Protein AF-A2ENP3-F1 (afdb_monomer)

Organism: Trichomonas vaginalis (strain ATCC PRA-98 / G3) (NCBI:txid412133)

pLDDT: mean 74.21, std 20.29, range [31.52, 95.94]

Nearest PDB structures (foldseek):
  4g1t-assembly1_A  TM=2.359E-01  e=1.417E+00  Homo sapiens
  5g05-assembly1_K  TM=2.890E-01  e=4.914E+00  Homo sapiens
  6q6h-assembly1_O  TM=3.244E-01  e=9.598E+00  Homo sapiens
  8c2e-assembly1_A  TM=2.396E-01  e=6.867E+00  Homo sapiens

Mean predicted aligned error: 15.54 Å

Radius of gyration: 33.51 Å; Cα contacts (8 Å, |Δi|>4): 177; chains: 1; bounding box: 99×60×92 Å

InterPro domains:
  IPR011333 SKP1/BTB/POZ domain superfamily [G3DSA:3.30.710.10] (16-111)

Sequence (252 aa):
MLDKSLNSYSLYIFLSGNSCINILANFLDNGIFEIDDKSNEFLDLFHIASELKIDAILNYYHKNVQVSNELSLKNVIDFYEKAISSGDKKKQKNCIDFIAKNFQKLDQSALKILMLHHGFDFCERILTNELLQVNSEDDICSFIVSLCQKNHNFTDLLHYIHLEFCKPETKDMVYNFGRDNNLQSVLYEVFYKTIRNRERKPLEISEQFYQNIDTITTLPDINMKSSSAQLGNLSMINKPNSDFVTFDEEKS

Structure (mmCIF, N/CA/C/O backbone):
data_AF-A2ENP3-F1
#
_entry.id   AF-A2ENP3-F1
#
loop_
_atom_site.group_PDB
_atom_site.id
_atom_site.type_symbol
_atom_site.label_atom_id
_atom_site.label_alt_id
_atom_site.label_comp_id
_atom_site.label_asym_id
_atom_site.label_entity_id
_atom_site.label_seq_id
_atom_site.pdbx_PDB_ins_code
_atom_site.Cartn_x
_atom_site.Cartn_y
_atom_site.Cartn_z
_atom_site.occupancy
_atom_site.B_iso_or_equiv
_atom_site.auth_seq_id
_atom_site.auth_comp_id
_atom_site.auth_asym_id
_atom_site.auth_atom_id
_atom_site.pdbx_PDB_model_num
ATOM 1 N N . MET A 1 1 ? 15.868 -2.433 -34.991 1.00 38.22 1 MET A N 1
ATOM 2 C CA . MET A 1 1 ? 14.600 -2.153 -35.697 1.00 38.22 1 MET A CA 1
ATOM 3 C C . MET A 1 1 ? 13.629 -1.638 -34.654 1.00 38.22 1 MET A C 1
ATOM 5 O O . MET A 1 1 ? 13.274 -2.407 -33.777 1.00 38.22 1 MET A O 1
ATOM 9 N N . LEU A 1 2 ? 13.289 -0.348 -34.682 1.00 49.06 2 LEU A N 1
ATOM 10 C CA . LEU A 1 2 ? 12.154 0.167 -33.911 1.00 49.06 2 LEU A CA 1
ATOM 11 C C . LEU A 1 2 ? 10.895 -0.241 -34.672 1.00 49.06 2 LEU A C 1
ATOM 13 O O . LEU A 1 2 ? 10.741 0.124 -35.840 1.00 49.06 2 LEU A O 1
ATOM 17 N N . ASP A 1 3 ? 10.069 -1.066 -34.042 1.00 47.91 3 ASP A N 1
ATOM 18 C CA . ASP A 1 3 ? 8.768 -1.446 -34.569 1.00 47.91 3 ASP A CA 1
ATOM 19 C C . ASP A 1 3 ? 7.904 -0.179 -34.683 1.00 47.91 3 ASP A C 1
ATOM 21 O O . ASP A 1 3 ? 7.600 0.473 -33.688 1.00 47.91 3 ASP A O 1
ATOM 25 N N . LYS A 1 4 ? 7.581 0.226 -35.915 1.00 58.78 4 LYS A N 1
ATOM 26 C CA . LYS A 1 4 ? 6.801 1.442 -36.208 1.00 58.78 4 LYS A CA 1
ATOM 27 C C . LYS A 1 4 ? 5.288 1.203 -36.129 1.00 58.78 4 LYS A C 1
ATOM 29 O O . LYS A 1 4 ? 4.524 2.054 -36.572 1.00 58.78 4 LYS A O 1
ATOM 34 N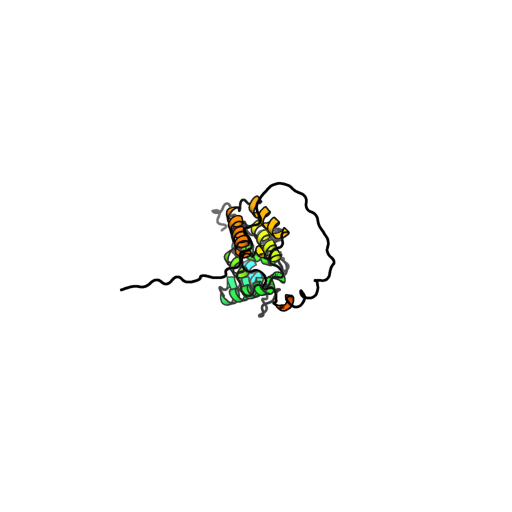 N . SER A 1 5 ? 4.848 0.044 -35.635 1.00 65.06 5 SER A N 1
ATOM 35 C CA . SER A 1 5 ? 3.425 -0.303 -35.528 1.00 65.06 5 SER A CA 1
ATOM 36 C C . SER A 1 5 ? 2.720 0.337 -34.323 1.00 65.06 5 SER A C 1
ATOM 38 O O . SER A 1 5 ? 1.498 0.480 -34.338 1.00 65.06 5 SER A O 1
ATOM 40 N N . LEU A 1 6 ? 3.469 0.773 -33.304 1.00 58.97 6 LEU A N 1
ATOM 41 C CA . LEU A 1 6 ? 2.945 1.449 -32.116 1.00 58.97 6 LEU A CA 1
ATOM 42 C C . LEU A 1 6 ? 3.111 2.967 -32.249 1.00 58.97 6 LEU A C 1
ATOM 44 O O . LEU A 1 6 ? 4.184 3.512 -32.006 1.00 58.97 6 LEU A O 1
ATOM 48 N N . ASN A 1 7 ? 2.030 3.658 -32.619 1.00 63.59 7 ASN A N 1
ATOM 49 C CA . ASN A 1 7 ? 2.013 5.126 -32.696 1.00 63.59 7 ASN A CA 1
ATOM 50 C C . ASN A 1 7 ? 1.940 5.799 -31.312 1.00 63.59 7 ASN A C 1
ATOM 52 O O . ASN A 1 7 ? 2.363 6.943 -31.171 1.00 63.59 7 ASN A O 1
ATOM 56 N N . SER A 1 8 ? 1.407 5.110 -30.297 1.00 64.38 8 SER A N 1
ATOM 57 C CA . SER A 1 8 ? 1.355 5.591 -28.912 1.00 64.38 8 SER A CA 1
ATOM 58 C C . SER A 1 8 ? 1.066 4.448 -27.937 1.00 64.38 8 SER A C 1
ATOM 60 O O . SER A 1 8 ? 0.214 3.605 -28.219 1.00 64.38 8 SER A O 1
ATOM 62 N N . TYR A 1 9 ? 1.713 4.468 -26.773 1.00 67.44 9 TYR A N 1
ATOM 63 C CA . TYR A 1 9 ? 1.390 3.636 -25.613 1.00 67.44 9 TYR A CA 1
ATOM 64 C C . TYR A 1 9 ? 1.043 4.560 -24.444 1.00 67.44 9 TYR A C 1
ATOM 66 O O . TYR A 1 9 ? 1.730 5.559 -24.227 1.00 67.44 9 TYR A O 1
ATOM 74 N N . SER A 1 10 ? -0.033 4.262 -23.720 1.00 70.75 10 SER A N 1
ATOM 75 C CA . SER A 1 10 ? -0.468 5.051 -22.566 1.00 70.75 10 SER A CA 1
ATOM 76 C C . SER A 1 10 ? -0.424 4.182 -21.324 1.00 70.75 10 SER A C 1
ATOM 78 O O . SER A 1 10 ? -0.963 3.078 -21.319 1.00 70.75 10 SER A O 1
ATOM 80 N N . LEU A 1 11 ? 0.219 4.700 -20.283 1.00 72.12 11 LEU A N 1
ATOM 81 C CA . LEU A 1 11 ? 0.448 3.997 -19.035 1.00 72.12 11 LEU A CA 1
ATOM 82 C C . LEU A 1 11 ? 0.053 4.883 -17.861 1.00 72.12 11 LEU A C 1
ATOM 84 O O . LEU A 1 11 ? 0.382 6.069 -17.840 1.00 72.12 11 LEU A O 1
ATOM 88 N N . TYR A 1 12 ? -0.636 4.295 -16.890 1.00 74.75 12 TYR A N 1
ATOM 89 C CA . TYR A 1 12 ? -1.079 4.979 -15.683 1.00 74.75 12 TYR A CA 1
ATOM 90 C C . TYR A 1 12 ? -0.348 4.380 -14.484 1.00 74.75 12 TYR A C 1
ATOM 92 O O . TYR A 1 12 ? -0.677 3.283 -14.045 1.00 74.75 12 TYR A O 1
ATOM 100 N N . ILE A 1 13 ? 0.652 5.100 -13.971 1.00 77.44 13 ILE A N 1
ATOM 101 C CA . ILE A 1 13 ? 1.420 4.713 -12.782 1.00 77.44 13 ILE A CA 1
ATOM 102 C C . ILE A 1 13 ? 1.266 5.794 -11.722 1.00 77.44 13 ILE A C 1
ATOM 104 O O . ILE A 1 13 ? 1.313 6.989 -12.021 1.00 77.44 13 ILE A O 1
ATOM 108 N N . PHE A 1 14 ? 1.094 5.371 -10.472 1.00 76.38 14 PHE A N 1
ATOM 109 C CA . PHE A 1 14 ? 1.093 6.268 -9.326 1.00 76.38 14 PHE A CA 1
ATOM 110 C C . PHE A 1 14 ? 2.526 6.541 -8.883 1.00 76.38 14 PHE A C 1
ATOM 112 O O . PHE A 1 14 ? 3.214 5.633 -8.432 1.00 76.38 14 PHE A O 1
ATOM 119 N N . LEU A 1 15 ? 2.944 7.799 -8.993 1.00 78.88 15 LEU A N 1
ATOM 120 C CA . LEU A 1 15 ? 4.284 8.247 -8.626 1.00 78.88 15 LEU A CA 1
ATOM 121 C C . LEU A 1 15 ? 4.224 9.110 -7.361 1.00 78.88 15 LEU A C 1
ATOM 123 O O . LEU A 1 15 ? 3.230 9.805 -7.108 1.00 78.88 15 LEU A O 1
ATOM 127 N N . SER A 1 16 ? 5.289 9.074 -6.566 1.00 74.75 16 SER A N 1
ATOM 128 C CA . SER A 1 16 ? 5.523 10.003 -5.460 1.00 74.75 16 SER A CA 1
ATOM 129 C C . SER A 1 16 ? 5.730 11.435 -5.960 1.00 74.75 16 SER A C 1
ATOM 131 O O . SER A 1 16 ? 5.231 12.380 -5.343 1.00 74.75 16 SER A O 1
ATOM 133 N N . GLY A 1 17 ? 6.400 11.594 -7.107 1.00 73.75 17 GLY A N 1
ATOM 134 C CA . GLY A 1 17 ? 6.703 12.887 -7.708 1.00 73.75 17 GLY A CA 1
ATOM 135 C C . GLY A 1 17 ? 7.142 12.798 -9.170 1.00 73.75 17 GLY A C 1
ATOM 136 O O . GLY A 1 17 ? 7.532 11.748 -9.671 1.00 73.75 17 GLY A O 1
ATOM 137 N N . ASN A 1 18 ? 7.102 13.936 -9.867 1.00 78.88 18 ASN A N 1
ATOM 138 C CA . ASN A 1 18 ? 7.420 14.008 -11.300 1.00 78.88 18 ASN A CA 1
ATOM 139 C C . ASN A 1 18 ? 8.931 14.026 -11.599 1.00 78.88 18 ASN A C 1
ATOM 141 O O . ASN A 1 18 ? 9.322 13.966 -12.763 1.00 78.88 18 ASN A O 1
ATOM 145 N N . SER A 1 19 ? 9.792 14.123 -10.580 1.00 79.25 19 SER A N 1
ATOM 146 C CA . SER A 1 19 ? 11.255 14.122 -10.735 1.00 79.25 19 SER A CA 1
ATOM 147 C C . SER A 1 19 ? 11.758 12.841 -11.406 1.00 79.25 19 SER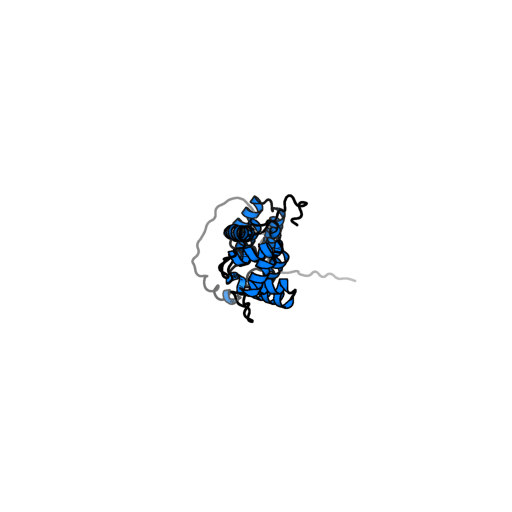 A C 1
ATOM 149 O O . SER A 1 19 ? 12.626 12.914 -12.275 1.00 79.25 19 SER A O 1
ATOM 151 N N . CYS A 1 20 ? 11.155 11.690 -11.091 1.00 80.31 20 CYS A N 1
ATOM 152 C CA . CYS A 1 20 ? 11.506 10.404 -11.697 1.00 80.31 20 CYS A CA 1
ATOM 153 C C . CYS A 1 20 ? 11.278 10.368 -13.222 1.00 80.31 20 CYS A C 1
ATOM 155 O O . CYS A 1 20 ? 12.039 9.715 -13.932 1.00 80.31 20 CYS A O 1
ATOM 157 N N . ILE A 1 21 ? 10.306 11.127 -13.750 1.00 83.50 21 ILE A N 1
ATOM 158 C CA . ILE A 1 21 ? 10.038 11.217 -15.196 1.00 83.50 21 ILE A CA 1
ATOM 159 C C . ILE A 1 21 ? 11.215 11.883 -15.913 1.00 83.50 21 ILE A C 1
ATOM 161 O O . ILE A 1 21 ? 11.623 11.426 -16.977 1.00 83.5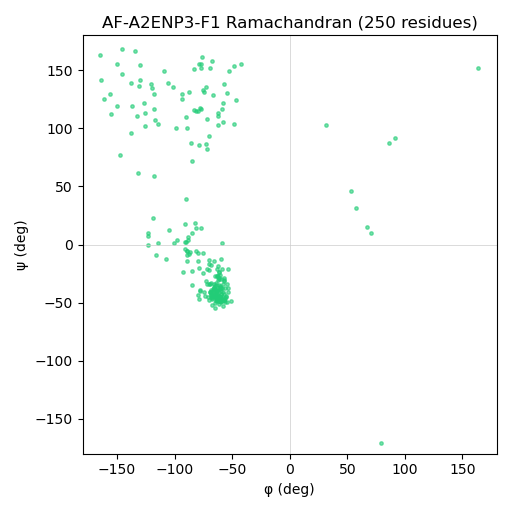0 21 ILE A O 1
ATOM 165 N N . ASN A 1 22 ? 11.800 12.924 -15.314 1.00 83.94 22 ASN A N 1
ATOM 166 C CA . ASN A 1 22 ? 12.973 13.592 -15.879 1.00 83.94 22 ASN A CA 1
ATOM 167 C C . ASN A 1 22 ? 14.202 12.672 -15.870 1.00 83.94 22 ASN A C 1
ATOM 169 O O . ASN A 1 22 ? 14.969 12.671 -16.830 1.00 83.94 22 ASN A O 1
ATOM 173 N N . ILE A 1 23 ? 14.369 11.868 -14.814 1.00 83.69 23 ILE A N 1
ATOM 174 C CA . ILE A 1 23 ? 15.446 10.869 -14.726 1.00 83.69 23 ILE A CA 1
ATOM 175 C C . ILE A 1 23 ? 15.261 9.805 -15.812 1.00 83.69 23 ILE A C 1
ATOM 177 O O . ILE A 1 23 ? 16.207 9.489 -16.531 1.00 83.69 23 ILE A O 1
ATOM 181 N N . LEU A 1 24 ? 14.037 9.297 -15.982 1.00 86.06 24 LEU A N 1
ATOM 182 C CA . LEU A 1 24 ? 13.719 8.329 -17.026 1.00 86.06 24 LEU A CA 1
ATOM 183 C C . LEU A 1 24 ? 13.947 8.905 -18.429 1.00 86.06 24 LEU A C 1
ATOM 185 O O . LEU A 1 24 ? 14.547 8.234 -19.262 1.00 86.06 24 LEU A O 1
ATOM 189 N N . ALA A 1 25 ? 13.514 10.141 -18.689 1.00 85.00 25 ALA A N 1
ATOM 190 C CA . ALA A 1 25 ? 13.737 10.811 -19.968 1.00 85.00 25 ALA A CA 1
ATOM 191 C C . ALA A 1 25 ? 15.236 10.956 -20.266 1.00 85.00 25 ALA A C 1
ATOM 193 O O . ALA A 1 25 ? 15.693 10.571 -21.337 1.00 85.00 25 ALA A O 1
ATOM 194 N N . ASN A 1 26 ? 16.025 11.402 -19.284 1.00 84.81 26 ASN A N 1
ATOM 195 C CA . ASN A 1 26 ? 17.474 11.519 -19.429 1.00 84.81 26 ASN A CA 1
ATOM 196 C C . ASN A 1 26 ? 18.150 10.159 -19.686 1.00 84.81 26 ASN A C 1
ATOM 198 O O . ASN A 1 26 ? 19.074 10.065 -20.493 1.00 84.81 26 ASN A O 1
ATOM 202 N N . PHE A 1 27 ? 17.666 9.091 -19.046 1.00 86.38 27 PHE A N 1
ATOM 203 C CA . PHE A 1 27 ? 18.139 7.735 -19.307 1.00 86.38 27 PHE A CA 1
ATOM 204 C C . PHE A 1 27 ? 17.799 7.262 -20.726 1.00 86.38 27 PHE A C 1
ATOM 206 O O . PHE A 1 27 ? 18.652 6.681 -21.392 1.00 86.38 27 PHE A O 1
ATOM 213 N N . LEU A 1 28 ? 16.582 7.520 -21.208 1.00 83.69 28 LEU A N 1
ATOM 214 C CA . LEU A 1 28 ? 16.158 7.127 -22.554 1.00 83.69 28 LEU A CA 1
ATOM 215 C C . LEU A 1 28 ? 16.893 7.911 -23.650 1.00 83.69 28 LEU A C 1
ATOM 217 O O . LEU A 1 28 ? 17.273 7.318 -24.659 1.00 83.69 28 LEU A O 1
ATOM 221 N N . ASP A 1 29 ? 17.120 9.208 -23.440 1.00 85.69 29 ASP A N 1
ATOM 222 C CA . ASP A 1 29 ? 17.754 10.089 -24.425 1.00 85.69 29 ASP A CA 1
ATOM 223 C C . ASP A 1 29 ? 19.282 9.946 -24.439 1.00 85.69 29 ASP A C 1
ATOM 225 O O . ASP A 1 29 ? 19.897 9.881 -25.505 1.00 85.69 29 ASP A O 1
ATOM 229 N N . ASN A 1 30 ? 19.905 9.888 -23.257 1.00 83.69 30 ASN A N 1
ATOM 230 C CA . ASN A 1 30 ? 21.360 9.991 -23.106 1.00 83.69 30 ASN A CA 1
ATOM 231 C C . ASN A 1 30 ? 22.018 8.718 -22.552 1.00 83.69 30 ASN A C 1
ATOM 233 O O . ASN A 1 30 ? 23.245 8.635 -22.509 1.00 83.69 30 ASN A O 1
ATOM 237 N N . GLY A 1 31 ? 21.240 7.731 -22.098 1.00 78.38 31 GLY A N 1
ATOM 238 C CA . GLY A 1 31 ? 21.762 6.532 -21.433 1.00 78.38 31 GLY A CA 1
ATOM 239 C C . GLY A 1 31 ? 22.332 6.790 -20.034 1.00 78.38 31 GLY A C 1
ATOM 240 O O . GLY A 1 31 ? 22.973 5.905 -19.468 1.00 78.38 31 GLY A O 1
ATOM 241 N N . ILE A 1 32 ? 22.133 7.990 -19.475 1.00 76.69 32 ILE A N 1
ATOM 242 C CA . ILE A 1 32 ? 22.667 8.385 -18.167 1.00 76.69 32 ILE A CA 1
ATOM 243 C C . ILE A 1 32 ? 21.621 8.099 -17.093 1.00 76.69 32 ILE A C 1
ATOM 245 O O . ILE A 1 32 ? 20.489 8.569 -17.172 1.00 76.69 32 ILE A O 1
ATOM 249 N N . PHE A 1 33 ? 22.024 7.341 -16.076 1.00 74.94 33 PHE A N 1
ATOM 250 C CA . PHE A 1 33 ? 21.188 6.968 -14.943 1.00 74.94 33 PHE A CA 1
ATOM 251 C C . PHE A 1 33 ? 21.891 7.365 -13.644 1.00 74.94 33 PHE A C 1
ATOM 253 O O . PHE A 1 33 ? 22.827 6.695 -13.212 1.00 74.94 33 PHE A O 1
ATOM 260 N N . GLU A 1 34 ? 21.456 8.469 -13.041 1.00 73.88 34 GLU A N 1
ATOM 261 C CA . GLU A 1 34 ? 21.977 8.973 -11.769 1.00 73.88 34 GLU A CA 1
ATOM 262 C C . GLU A 1 34 ? 20.808 9.164 -10.808 1.00 73.88 34 GLU A C 1
ATOM 264 O O . GLU A 1 34 ? 19.930 9.997 -11.035 1.00 73.88 34 GLU A O 1
ATOM 269 N N . ILE A 1 35 ? 20.776 8.361 -9.748 1.00 73.69 35 ILE A N 1
ATOM 270 C CA . ILE A 1 35 ? 19.736 8.425 -8.727 1.00 73.69 35 ILE A CA 1
ATOM 271 C C . ILE A 1 35 ? 20.329 8.094 -7.362 1.00 73.69 35 ILE A C 1
ATOM 273 O O . ILE A 1 35 ? 21.260 7.296 -7.258 1.00 73.69 35 ILE A O 1
ATOM 277 N N . ASP A 1 36 ? 19.799 8.727 -6.318 1.00 71.31 36 ASP A N 1
ATOM 278 C CA . ASP A 1 36 ? 20.078 8.322 -4.945 1.00 71.31 36 ASP A CA 1
ATOM 279 C C . ASP A 1 36 ? 19.227 7.088 -4.622 1.00 71.31 36 ASP A C 1
ATOM 281 O O . ASP A 1 36 ? 17.995 7.156 -4.630 1.00 71.31 36 ASP A O 1
ATOM 285 N N . ASP A 1 37 ? 19.884 5.967 -4.325 1.00 67.81 37 ASP A N 1
ATOM 286 C CA . ASP A 1 37 ? 19.252 4.672 -4.049 1.00 67.81 37 ASP A CA 1
ATOM 287 C C . ASP A 1 37 ? 18.286 4.704 -2.840 1.00 67.81 37 ASP A C 1
ATOM 289 O O . ASP A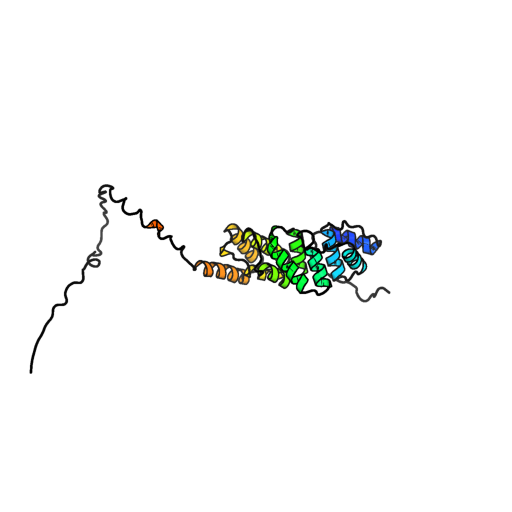 1 37 ? 17.532 3.758 -2.626 1.00 67.81 37 ASP A O 1
ATOM 293 N N . LYS A 1 38 ? 18.294 5.768 -2.020 1.00 65.75 38 LYS A N 1
ATOM 294 C CA . LYS A 1 38 ? 17.393 5.936 -0.857 1.00 65.75 38 LYS A CA 1
ATOM 295 C C . LYS A 1 38 ? 16.205 6.863 -1.104 1.00 65.75 38 LYS A C 1
ATOM 297 O O . LYS A 1 38 ? 15.449 7.143 -0.174 1.00 65.75 38 LYS A O 1
ATOM 302 N N . SER A 1 39 ? 16.082 7.390 -2.312 1.00 69.25 39 SER A N 1
ATOM 303 C CA . SER A 1 39 ? 15.052 8.361 -2.665 1.00 69.25 39 SER A CA 1
ATOM 304 C C . SER A 1 39 ? 13.726 7.673 -3.020 1.00 69.25 39 SER A C 1
ATOM 306 O O . SER A 1 39 ? 13.715 6.542 -3.507 1.00 69.25 39 SER A O 1
ATOM 308 N N . ASN A 1 40 ? 12.592 8.346 -2.797 1.00 70.38 40 ASN A N 1
ATOM 309 C CA . ASN A 1 40 ? 11.282 7.829 -3.228 1.00 70.38 40 ASN A CA 1
ATOM 310 C C . ASN A 1 40 ? 11.212 7.714 -4.760 1.00 70.38 40 ASN A C 1
ATOM 312 O O . ASN A 1 40 ? 10.536 6.837 -5.297 1.00 70.38 40 ASN A O 1
ATOM 316 N N . GLU A 1 41 ? 11.985 8.546 -5.459 1.00 75.94 41 GLU A N 1
ATOM 317 C CA . GLU A 1 41 ? 12.199 8.480 -6.897 1.00 75.94 41 GLU A CA 1
ATOM 318 C C . GLU A 1 41 ? 12.753 7.127 -7.351 1.00 75.94 41 GLU A C 1
ATOM 320 O O . GLU A 1 41 ? 12.446 6.693 -8.459 1.00 75.94 41 GLU A O 1
ATOM 325 N N . PHE A 1 42 ? 13.549 6.448 -6.520 1.00 77.88 42 PHE A N 1
ATOM 326 C CA . PHE A 1 42 ? 14.111 5.143 -6.859 1.00 77.88 42 PHE A CA 1
ATOM 327 C C . PHE A 1 42 ? 13.038 4.053 -6.913 1.00 77.88 42 PHE A C 1
ATOM 329 O O . PHE A 1 42 ? 13.030 3.239 -7.839 1.00 77.88 42 PHE A O 1
ATOM 336 N N . LEU A 1 43 ? 12.095 4.080 -5.967 1.00 78.75 43 LEU A N 1
ATOM 337 C CA . LEU A 1 43 ? 10.953 3.167 -5.941 1.00 78.75 43 LEU A CA 1
ATOM 338 C C . LEU A 1 43 ? 9.986 3.455 -7.099 1.00 78.75 43 LEU A C 1
ATOM 340 O O . LEU A 1 43 ? 9.581 2.538 -7.811 1.00 78.75 43 LEU A O 1
ATOM 344 N N . ASP A 1 44 ? 9.674 4.728 -7.344 1.00 82.81 44 ASP A N 1
ATOM 345 C CA . ASP A 1 44 ? 8.858 5.150 -8.489 1.00 82.81 44 ASP A CA 1
ATOM 346 C C . ASP A 1 44 ? 9.449 4.659 -9.820 1.00 82.81 44 ASP A C 1
ATOM 348 O O . ASP A 1 44 ? 8.746 4.130 -10.682 1.00 82.81 44 ASP A O 1
ATOM 352 N N . LEU A 1 45 ? 10.764 4.803 -9.981 1.00 85.50 45 LEU A N 1
ATOM 353 C CA . LEU A 1 45 ? 11.477 4.409 -11.190 1.00 85.50 45 LEU A CA 1
ATOM 354 C C . LEU A 1 45 ? 11.537 2.890 -11.355 1.00 85.50 45 LEU A C 1
ATOM 356 O O . LEU A 1 45 ? 11.437 2.401 -12.481 1.00 85.50 45 LEU A O 1
ATOM 360 N N . PHE A 1 46 ? 11.630 2.142 -10.252 1.00 84.19 46 PHE A N 1
ATOM 361 C CA . PHE A 1 46 ? 11.459 0.692 -10.261 1.00 84.19 46 PHE A CA 1
ATOM 362 C C . PHE A 1 46 ? 10.062 0.294 -10.748 1.00 84.19 46 PHE A C 1
ATOM 364 O O . PHE A 1 46 ? 9.957 -0.546 -11.640 1.00 84.19 46 PHE A O 1
ATOM 371 N N . HIS A 1 47 ? 9.000 0.925 -10.241 1.00 83.06 47 HIS A N 1
ATOM 372 C CA . HIS A 1 47 ? 7.631 0.647 -10.683 1.00 83.06 47 HIS A CA 1
ATOM 373 C C . HIS A 1 47 ? 7.433 0.955 -12.173 1.00 83.06 47 HIS A C 1
ATOM 375 O O . HIS A 1 47 ? 6.906 0.119 -12.908 1.00 83.06 47 HIS A O 1
ATOM 381 N N . ILE A 1 48 ? 7.934 2.100 -12.655 1.00 85.31 48 ILE A N 1
ATOM 382 C CA . ILE A 1 48 ? 7.897 2.433 -14.088 1.00 85.31 48 ILE A CA 1
ATOM 383 C C . ILE A 1 48 ? 8.664 1.402 -14.917 1.00 85.31 48 ILE A C 1
ATOM 385 O O . ILE A 1 48 ? 8.160 0.923 -15.934 1.00 85.31 48 ILE A O 1
ATOM 389 N N . ALA A 1 49 ? 9.873 1.044 -14.490 1.00 84.81 49 ALA A N 1
ATOM 390 C CA . ALA A 1 49 ? 10.694 0.071 -15.194 1.00 84.81 49 ALA A CA 1
ATOM 391 C C . ALA A 1 49 ? 10.085 -1.334 -15.189 1.00 84.81 49 ALA A C 1
ATOM 393 O O . ALA A 1 49 ? 10.239 -2.049 -16.175 1.00 84.81 49 ALA A O 1
ATOM 394 N N . SER A 1 50 ? 9.392 -1.724 -14.119 1.00 83.06 50 SER A N 1
ATOM 395 C CA . SER A 1 50 ? 8.695 -3.009 -14.010 1.00 83.06 50 SER A CA 1
ATOM 396 C C . SER A 1 50 ? 7.566 -3.097 -15.029 1.00 83.06 50 SER A C 1
ATOM 398 O O . SER A 1 50 ? 7.501 -4.037 -15.823 1.00 83.06 50 SER A O 1
ATOM 400 N N . GLU A 1 51 ? 6.747 -2.051 -15.088 1.00 83.06 51 GLU A N 1
ATOM 401 C CA . GLU A 1 51 ? 5.596 -1.985 -15.979 1.00 83.06 51 GLU A CA 1
ATOM 402 C C . GLU A 1 51 ? 6.010 -1.872 -17.457 1.00 83.06 51 GLU A C 1
ATOM 404 O O . GLU A 1 51 ? 5.456 -2.541 -18.330 1.00 83.06 51 GLU A O 1
ATOM 409 N N . LEU A 1 52 ? 7.045 -1.075 -17.748 1.00 84.81 52 LEU A N 1
ATOM 410 C CA . LEU A 1 52 ? 7.617 -0.928 -19.092 1.00 84.81 52 LEU A CA 1
ATOM 411 C C . LEU A 1 52 ? 8.600 -2.046 -19.473 1.00 84.81 52 LEU A C 1
ATOM 413 O O . LEU A 1 52 ? 9.070 -2.077 -20.611 1.00 84.81 52 LEU A O 1
ATOM 417 N N . LYS A 1 53 ? 8.921 -2.954 -18.544 1.00 84.12 53 LYS A N 1
ATOM 418 C CA . LYS A 1 53 ? 9.909 -4.035 -18.704 1.00 84.12 53 LYS A CA 1
ATOM 419 C C . LYS A 1 53 ? 11.286 -3.536 -19.163 1.00 84.12 53 LYS A C 1
ATOM 421 O O . LYS A 1 53 ? 11.902 -4.085 -20.075 1.00 84.12 53 LYS A O 1
ATOM 426 N N . ILE A 1 54 ? 11.776 -2.473 -18.528 1.00 85.44 54 ILE A N 1
ATOM 427 C CA . ILE A 1 54 ? 13.103 -1.903 -18.786 1.00 85.44 54 ILE A CA 1
ATOM 428 C C . ILE A 1 54 ? 14.138 -2.651 -17.937 1.00 85.44 54 ILE A C 1
ATOM 430 O O . ILE A 1 54 ? 14.490 -2.233 -16.831 1.00 85.44 54 ILE A O 1
ATOM 434 N N . ASP A 1 55 ? 14.664 -3.749 -18.484 1.00 84.88 55 ASP A N 1
ATOM 435 C CA . ASP A 1 55 ? 15.594 -4.652 -17.787 1.00 84.88 55 ASP A CA 1
ATOM 436 C C . ASP A 1 55 ? 16.827 -3.946 -17.210 1.00 84.88 55 ASP A C 1
ATOM 438 O O . ASP A 1 55 ? 17.333 -4.335 -16.161 1.00 84.88 55 ASP A O 1
ATOM 442 N N . ALA A 1 56 ? 17.330 -2.899 -17.870 1.00 84.44 56 ALA A N 1
ATOM 443 C CA . ALA A 1 56 ? 18.502 -2.160 -17.400 1.00 84.44 56 ALA A CA 1
ATOM 444 C C . ALA A 1 56 ? 18.273 -1.529 -16.015 1.00 84.44 56 ALA A C 1
ATOM 446 O O . ALA A 1 56 ? 19.117 -1.667 -15.128 1.00 84.44 56 ALA A O 1
ATOM 447 N N . ILE A 1 57 ? 17.113 -0.897 -15.816 1.00 84.12 57 ILE A N 1
ATOM 448 C CA . ILE A 1 57 ? 16.743 -0.249 -14.554 1.00 84.12 57 ILE A CA 1
ATOM 449 C C . ILE A 1 57 ? 16.379 -1.308 -13.508 1.00 84.12 57 ILE A C 1
ATOM 451 O O . ILE A 1 57 ? 16.820 -1.213 -12.365 1.00 84.12 57 ILE A O 1
ATOM 455 N N . LEU A 1 58 ? 15.654 -2.362 -13.898 1.00 83.69 58 LEU A N 1
ATOM 456 C CA . LEU A 1 58 ? 15.312 -3.469 -12.997 1.00 83.69 58 LEU A CA 1
ATOM 457 C C . LEU A 1 58 ? 16.558 -4.182 -12.461 1.00 83.69 58 LEU A C 1
ATOM 459 O O . LEU A 1 58 ? 16.678 -4.427 -11.261 1.00 83.69 58 LEU A O 1
ATOM 463 N N . ASN A 1 59 ? 17.526 -4.467 -13.332 1.00 83.56 59 ASN A N 1
ATOM 464 C CA . ASN A 1 59 ? 18.790 -5.082 -12.939 1.00 83.56 59 ASN A CA 1
ATOM 465 C C . ASN A 1 59 ? 19.619 -4.154 -12.045 1.00 83.56 59 ASN A C 1
ATOM 467 O O . ASN A 1 59 ? 20.236 -4.630 -11.090 1.00 83.56 59 ASN A O 1
ATOM 471 N N . TYR A 1 60 ? 19.626 -2.845 -12.324 1.00 83.00 60 TYR A N 1
ATOM 472 C CA . TYR A 1 60 ? 20.260 -1.857 -11.450 1.00 83.00 60 TYR A CA 1
ATOM 473 C C . TYR A 1 60 ? 19.617 -1.872 -10.057 1.00 83.00 60 TYR A C 1
ATOM 475 O O . TYR A 1 60 ? 20.323 -2.011 -9.057 1.00 83.00 60 TYR A O 1
ATOM 483 N N . TYR A 1 61 ? 18.284 -1.836 -9.990 1.00 81.38 61 TYR A N 1
ATOM 484 C CA . TYR A 1 61 ? 17.536 -1.900 -8.738 1.00 81.38 61 TYR A CA 1
ATOM 485 C C . TYR A 1 61 ? 17.863 -3.175 -7.950 1.00 81.38 61 TYR A C 1
ATOM 487 O O . TYR A 1 61 ? 18.331 -3.110 -6.816 1.00 81.38 61 TYR A O 1
ATOM 495 N N . HIS A 1 62 ? 17.747 -4.352 -8.568 1.00 77.62 62 HIS A N 1
ATOM 496 C CA . HIS A 1 62 ? 18.037 -5.621 -7.894 1.00 77.62 62 HIS A CA 1
ATOM 497 C C . HIS A 1 62 ? 19.494 -5.776 -7.439 1.00 77.62 62 HIS A C 1
ATOM 499 O O . HIS A 1 62 ? 19.755 -6.511 -6.483 1.00 77.62 62 HIS A O 1
ATOM 505 N N . LYS A 1 63 ? 20.442 -5.114 -8.112 1.00 79.38 63 LYS A N 1
ATOM 506 C CA . LYS A 1 63 ? 21.860 -5.135 -7.744 1.00 79.38 63 LYS A CA 1
ATOM 507 C C . LYS A 1 63 ? 22.170 -4.213 -6.563 1.00 79.38 63 LYS A C 1
ATOM 509 O O . LYS A 1 63 ? 22.981 -4.587 -5.716 1.00 79.38 63 LYS A O 1
ATOM 514 N N . ASN A 1 64 ? 21.552 -3.034 -6.517 1.00 72.88 64 ASN A N 1
ATOM 515 C CA . ASN A 1 64 ? 21.878 -1.995 -5.535 1.00 72.88 64 ASN A CA 1
ATOM 516 C C . ASN A 1 64 ? 21.017 -2.057 -4.277 1.00 72.88 64 ASN A C 1
ATOM 518 O O . ASN A 1 64 ? 21.475 -1.682 -3.198 1.00 72.88 64 ASN A O 1
ATOM 522 N N . VAL A 1 65 ? 19.823 -2.639 -4.369 1.00 70.69 65 VAL A N 1
ATOM 523 C CA . VAL A 1 65 ? 19.030 -2.989 -3.196 1.00 70.69 65 VAL A CA 1
ATOM 524 C C . VAL A 1 65 ? 19.675 -4.195 -2.506 1.00 70.69 65 VAL A C 1
ATOM 526 O O . VAL A 1 65 ? 19.337 -5.363 -2.732 1.00 70.69 65 VAL A O 1
ATOM 529 N N . GLN A 1 66 ? 20.631 -3.909 -1.622 1.00 62.44 66 GLN A N 1
ATOM 530 C CA . GLN A 1 66 ? 21.142 -4.875 -0.658 1.00 62.44 66 GLN A CA 1
ATOM 531 C C . GLN A 1 66 ? 20.083 -5.111 0.413 1.00 62.44 66 GLN A C 1
ATOM 533 O O . GLN A 1 66 ? 20.101 -4.536 1.500 1.00 62.44 66 GLN A O 1
ATOM 538 N N . VAL A 1 67 ? 19.139 -5.986 0.090 1.00 60.19 67 VAL A N 1
ATOM 539 C CA . VAL A 1 67 ? 18.192 -6.510 1.062 1.00 60.19 67 VAL A CA 1
ATOM 540 C C . VAL A 1 67 ? 19.000 -7.275 2.117 1.00 60.19 67 VAL A C 1
ATOM 542 O O . VAL A 1 67 ? 19.473 -8.381 1.848 1.00 60.19 67 VAL A O 1
ATOM 545 N N . SER A 1 68 ? 19.219 -6.679 3.296 1.00 61.81 68 SER A N 1
ATOM 546 C CA . SER A 1 68 ? 19.810 -7.391 4.438 1.00 61.81 68 SER A CA 1
ATOM 547 C C . SER A 1 68 ? 19.024 -8.671 4.692 1.00 61.81 68 SER A C 1
ATOM 549 O O . SER A 1 68 ? 17.823 -8.681 4.475 1.00 61.81 68 SER A O 1
ATOM 551 N N . ASN A 1 69 ? 19.646 -9.738 5.197 1.00 69.12 69 ASN A N 1
ATOM 552 C CA . ASN A 1 69 ? 18.920 -10.995 5.447 1.00 69.12 69 ASN A CA 1
ATOM 553 C C . ASN A 1 69 ? 17.740 -10.838 6.425 1.00 69.12 69 ASN A C 1
ATOM 555 O O . ASN A 1 69 ? 16.825 -11.660 6.422 1.00 69.12 69 ASN A O 1
ATOM 559 N N . GLU A 1 70 ? 17.754 -9.786 7.242 1.00 82.69 70 GLU A N 1
ATOM 560 C CA . GLU A 1 70 ? 16.722 -9.490 8.227 1.00 82.69 70 GLU A CA 1
ATOM 561 C C . GLU A 1 70 ? 15.760 -8.397 7.750 1.00 82.69 70 GLU A C 1
ATOM 563 O O . GLU A 1 70 ? 16.166 -7.355 7.225 1.00 82.69 70 GLU A O 1
ATOM 568 N N . LEU A 1 71 ? 14.469 -8.647 7.973 1.00 87.44 71 LEU A N 1
ATOM 569 C CA . LEU A 1 71 ? 13.372 -7.737 7.664 1.00 87.44 71 LEU A CA 1
ATOM 570 C C . LEU A 1 71 ? 13.312 -6.594 8.689 1.00 87.44 71 LEU A C 1
ATOM 572 O O . LEU A 1 71 ? 13.352 -6.829 9.896 1.00 87.44 71 LEU A O 1
ATOM 576 N N . SER A 1 72 ? 13.191 -5.357 8.214 1.00 88.69 72 SER A N 1
ATOM 577 C CA . SER A 1 72 ? 13.193 -4.142 9.029 1.00 88.69 72 SER A CA 1
ATOM 578 C C . SER A 1 72 ? 12.262 -3.069 8.456 1.00 88.69 72 SER A C 1
ATOM 580 O O . SER A 1 72 ? 11.840 -3.134 7.304 1.00 88.69 72 SER A O 1
ATOM 582 N N . LEU A 1 73 ? 11.990 -2.019 9.241 1.00 86.38 73 LEU A N 1
ATOM 583 C CA . LEU A 1 73 ? 11.177 -0.873 8.803 1.00 86.38 73 LEU A CA 1
ATOM 584 C C . LEU A 1 73 ? 11.725 -0.191 7.541 1.00 86.38 73 LEU A C 1
ATOM 586 O O . LEU A 1 73 ? 10.957 0.384 6.781 1.00 86.38 73 LEU A O 1
ATOM 590 N N . LYS A 1 74 ? 13.045 -0.245 7.327 1.00 83.31 74 LYS A N 1
ATOM 591 C CA . LYS A 1 74 ? 13.714 0.457 6.225 1.00 83.31 74 LYS A CA 1
ATOM 592 C C . LYS A 1 74 ? 13.712 -0.320 4.914 1.00 83.31 74 LYS A C 1
ATOM 594 O O . LYS A 1 74 ? 13.897 0.292 3.878 1.00 83.31 74 LYS A O 1
ATOM 599 N N . ASN A 1 75 ? 13.568 -1.644 4.966 1.00 85.44 75 ASN A N 1
ATOM 600 C CA . ASN A 1 75 ? 13.761 -2.514 3.802 1.00 85.44 75 ASN A CA 1
ATOM 601 C C . ASN A 1 75 ? 12.535 -3.379 3.483 1.00 85.44 75 ASN A C 1
ATOM 603 O O . ASN A 1 75 ? 12.594 -4.173 2.552 1.00 85.44 75 ASN A O 1
ATOM 607 N N . VAL A 1 76 ? 11.440 -3.280 4.250 1.00 89.69 76 VAL A N 1
ATOM 608 C CA . VAL A 1 76 ? 10.266 -4.151 4.070 1.00 89.69 76 VAL A CA 1
ATOM 609 C C . VAL A 1 76 ? 9.623 -4.002 2.691 1.00 89.69 76 VAL A C 1
ATOM 611 O O . VAL A 1 76 ? 9.164 -4.996 2.133 1.00 89.69 76 VAL A O 1
ATOM 614 N N . ILE A 1 77 ? 9.636 -2.791 2.130 1.00 87.31 77 ILE A N 1
ATOM 615 C CA . ILE A 1 77 ? 9.109 -2.500 0.792 1.00 87.31 77 ILE A CA 1
ATOM 616 C C . ILE A 1 77 ? 9.939 -3.247 -0.257 1.00 87.31 77 ILE A C 1
ATOM 618 O O . ILE A 1 77 ? 9.417 -4.096 -0.975 1.00 87.31 77 ILE A O 1
ATOM 622 N N . ASP A 1 78 ? 11.252 -3.038 -0.244 1.00 85.00 78 ASP A N 1
ATOM 623 C CA . ASP A 1 78 ? 12.198 -3.719 -1.127 1.00 85.00 78 ASP A CA 1
ATOM 624 C C . ASP A 1 78 ? 12.142 -5.254 -0.995 1.00 85.00 78 ASP A C 1
ATOM 626 O O . ASP A 1 78 ? 12.196 -6.002 -1.977 1.00 85.00 78 ASP A O 1
ATOM 630 N N . PHE A 1 79 ? 12.013 -5.748 0.241 1.00 88.31 79 PHE A N 1
ATOM 631 C CA . PHE A 1 79 ? 11.830 -7.168 0.535 1.00 88.31 79 PHE A CA 1
ATOM 632 C C . PHE A 1 79 ? 10.567 -7.723 -0.116 1.00 88.31 79 PHE A C 1
ATOM 634 O O . PHE A 1 79 ? 10.593 -8.840 -0.644 1.00 88.31 79 PHE A O 1
ATOM 641 N N . TYR A 1 80 ? 9.475 -6.962 -0.063 1.00 90.38 80 TYR A N 1
ATOM 642 C CA . TYR A 1 80 ? 8.205 -7.351 -0.647 1.00 90.38 80 TYR A CA 1
ATOM 643 C C . TYR A 1 80 ? 8.285 -7.396 -2.175 1.00 90.38 80 TYR A C 1
ATOM 645 O O . TYR A 1 80 ? 7.916 -8.414 -2.761 1.00 90.38 80 TYR A O 1
ATOM 653 N N . GLU A 1 81 ? 8.874 -6.380 -2.814 1.00 87.12 81 GLU A N 1
ATOM 654 C CA . GLU A 1 81 ? 9.071 -6.353 -4.272 1.00 87.12 81 GLU A CA 1
ATOM 655 C C . GLU A 1 81 ? 9.917 -7.531 -4.763 1.00 87.12 81 GLU A C 1
ATOM 657 O O . GLU A 1 81 ? 9.586 -8.218 -5.738 1.00 87.12 81 GLU A O 1
ATOM 662 N N . LYS A 1 82 ? 10.988 -7.855 -4.032 1.00 84.75 82 LYS A N 1
ATOM 663 C CA . LYS A 1 82 ? 11.817 -9.028 -4.327 1.00 84.75 82 LYS A CA 1
ATOM 664 C C . LYS A 1 82 ? 11.055 -10.337 -4.120 1.00 84.75 82 LYS A C 1
ATOM 666 O O . LYS A 1 82 ? 11.240 -11.292 -4.881 1.00 84.75 82 LYS A O 1
ATOM 671 N N . ALA A 1 83 ? 10.200 -10.413 -3.103 1.00 88.44 83 ALA A N 1
ATOM 672 C CA . ALA A 1 83 ? 9.364 -11.583 -2.846 1.00 88.44 83 ALA A CA 1
ATOM 673 C C . ALA A 1 83 ? 8.283 -11.774 -3.923 1.00 88.44 83 ALA A C 1
ATOM 675 O O . ALA A 1 83 ? 7.963 -12.912 -4.266 1.00 88.44 83 ALA A O 1
ATOM 676 N N . ILE A 1 84 ? 7.750 -10.691 -4.494 1.00 88.31 84 ILE A N 1
ATOM 677 C CA . ILE A 1 84 ? 6.864 -10.746 -5.664 1.00 88.31 84 ILE A CA 1
ATOM 678 C C . ILE A 1 84 ? 7.626 -11.218 -6.894 1.00 88.31 84 ILE A C 1
ATOM 680 O O . ILE A 1 84 ? 7.231 -12.213 -7.498 1.00 88.31 84 ILE A O 1
ATOM 684 N N . SER A 1 85 ? 8.754 -10.578 -7.201 1.00 83.25 85 SER A N 1
ATOM 685 C CA . SER A 1 85 ? 9.572 -10.893 -8.381 1.00 83.25 85 SER A CA 1
ATOM 686 C C . SER A 1 85 ? 10.043 -12.353 -8.396 1.00 83.25 85 SER A C 1
ATOM 688 O O . SER A 1 85 ? 10.139 -12.978 -9.447 1.00 83.25 85 SER A O 1
ATOM 690 N N . SER A 1 86 ? 10.308 -12.925 -7.216 1.00 84.81 86 SER A N 1
ATOM 691 C CA . SER A 1 86 ? 10.696 -14.335 -7.052 1.00 84.81 86 SER A CA 1
ATOM 692 C C . SER A 1 86 ? 9.523 -15.309 -6.875 1.00 84.81 86 SER A C 1
ATOM 694 O O . SER A 1 86 ? 9.747 -16.516 -6.805 1.00 84.81 86 SER A O 1
ATOM 696 N N . GLY A 1 87 ? 8.283 -14.821 -6.772 1.00 87.00 87 GLY A N 1
ATOM 697 C CA . GLY A 1 87 ? 7.098 -15.648 -6.519 1.00 87.00 87 GLY A CA 1
ATOM 698 C C . GLY A 1 87 ? 7.055 -16.307 -5.130 1.00 87.00 87 GLY A C 1
ATOM 699 O O . GLY A 1 87 ? 6.272 -17.235 -4.908 1.00 87.00 87 GLY A O 1
ATOM 700 N N . ASP A 1 88 ? 7.877 -15.858 -4.177 1.00 90.00 88 ASP A N 1
ATOM 701 C CA . ASP A 1 88 ? 7.982 -16.440 -2.836 1.00 90.00 88 ASP A CA 1
ATOM 702 C C . ASP A 1 88 ? 6.819 -15.986 -1.939 1.00 90.00 88 ASP A C 1
ATOM 704 O O . ASP A 1 88 ? 6.913 -15.029 -1.164 1.00 90.00 88 ASP A O 1
ATOM 708 N N . LYS A 1 89 ? 5.699 -16.712 -2.018 1.00 92.44 89 LYS A N 1
ATOM 709 C CA . LYS A 1 89 ? 4.476 -16.426 -1.248 1.00 92.44 89 LYS A CA 1
ATOM 710 C C . LYS A 1 89 ? 4.697 -16.396 0.267 1.00 92.44 89 LYS A C 1
ATOM 712 O O . LYS A 1 89 ? 3.996 -15.666 0.970 1.00 92.44 89 LYS A O 1
ATOM 717 N N . LYS A 1 90 ? 5.656 -17.172 0.789 1.00 92.88 90 LYS A N 1
ATOM 718 C CA . LYS A 1 90 ? 5.958 -17.196 2.227 1.00 92.88 90 LYS A CA 1
ATOM 719 C C . LYS A 1 90 ? 6.624 -15.890 2.644 1.00 92.88 90 LYS A C 1
ATOM 721 O O . LYS A 1 90 ? 6.211 -15.292 3.634 1.00 92.88 90 LYS A O 1
ATOM 726 N N . LYS A 1 91 ? 7.601 -15.412 1.869 1.00 91.56 91 LYS A N 1
ATOM 727 C CA . LYS A 1 91 ? 8.206 -14.095 2.106 1.00 91.56 91 LYS A CA 1
ATOM 728 C C . LYS A 1 91 ? 7.204 -12.963 1.918 1.00 91.56 91 LYS A C 1
ATOM 730 O O . LYS A 1 91 ? 7.182 -12.066 2.753 1.00 91.56 91 LYS A O 1
ATOM 735 N N . GLN A 1 92 ? 6.339 -13.033 0.905 1.00 93.00 92 GLN A N 1
ATOM 736 C CA . GLN A 1 92 ? 5.273 -12.043 0.713 1.00 93.00 92 GLN A CA 1
ATOM 737 C C . GLN A 1 92 ? 4.369 -11.952 1.949 1.00 93.00 92 GLN A C 1
ATOM 739 O O . GLN A 1 92 ? 4.126 -10.857 2.448 1.00 93.00 92 GLN A O 1
ATOM 744 N N . LYS A 1 93 ? 3.920 -13.098 2.490 1.00 94.44 93 LYS A N 1
ATOM 745 C CA . LYS A 1 93 ? 3.126 -13.127 3.727 1.00 94.44 93 LYS A CA 1
ATOM 746 C C . LYS A 1 93 ? 3.890 -12.520 4.905 1.00 94.44 93 LYS A C 1
ATOM 748 O O . LYS A 1 93 ? 3.351 -11.650 5.572 1.00 94.44 93 LYS A O 1
ATOM 753 N N . ASN A 1 94 ? 5.145 -12.916 5.116 1.00 93.75 94 ASN A N 1
ATOM 754 C CA . ASN A 1 94 ? 5.960 -12.375 6.206 1.00 93.75 94 ASN A CA 1
ATOM 755 C C . ASN A 1 94 ? 6.124 -10.849 6.117 1.00 93.75 94 ASN A C 1
ATOM 757 O O . ASN A 1 94 ? 6.133 -10.174 7.142 1.00 93.75 94 ASN A O 1
ATOM 761 N N . CYS A 1 95 ? 6.254 -10.304 4.905 1.00 94.31 95 CYS A N 1
ATOM 762 C CA . CYS A 1 95 ? 6.321 -8.860 4.695 1.00 94.31 95 CYS A CA 1
ATOM 763 C C . CYS A 1 95 ? 4.990 -8.189 5.031 1.00 94.31 95 CYS A C 1
ATOM 765 O O . CYS A 1 95 ? 4.992 -7.195 5.743 1.00 94.31 95 CYS A O 1
ATOM 767 N N . ILE A 1 96 ? 3.861 -8.750 4.591 1.00 95.62 96 ILE A N 1
ATOM 768 C CA . ILE A 1 96 ? 2.523 -8.230 4.917 1.00 95.62 96 ILE A CA 1
ATOM 769 C C . ILE A 1 96 ? 2.285 -8.242 6.430 1.00 95.62 96 ILE A C 1
ATOM 771 O O . ILE A 1 96 ? 1.873 -7.228 6.986 1.00 95.62 96 ILE A O 1
ATOM 775 N N . ASP A 1 97 ? 2.619 -9.341 7.106 1.00 95.94 97 ASP A N 1
ATOM 776 C CA . ASP A 1 97 ? 2.517 -9.469 8.563 1.00 95.94 97 ASP A CA 1
ATOM 777 C C . ASP A 1 97 ? 3.392 -8.419 9.275 1.00 95.94 97 ASP A C 1
ATOM 779 O O . ASP A 1 97 ? 2.982 -7.800 10.259 1.00 95.94 97 ASP A O 1
ATOM 783 N N . PHE A 1 98 ? 4.598 -8.166 8.754 1.00 95.44 98 PHE A N 1
ATOM 784 C CA . PHE A 1 98 ? 5.493 -7.137 9.281 1.00 95.44 98 PHE A CA 1
ATOM 785 C C . PHE A 1 98 ? 4.966 -5.718 9.043 1.00 95.44 98 PHE A C 1
ATOM 787 O O . PHE A 1 98 ? 5.076 -4.881 9.944 1.00 95.44 98 PHE A O 1
ATOM 794 N N . ILE A 1 99 ? 4.406 -5.449 7.858 1.00 95.31 99 ILE A N 1
ATOM 795 C CA . ILE A 1 99 ? 3.782 -4.170 7.509 1.00 95.31 99 ILE A CA 1
ATOM 796 C C . ILE A 1 99 ? 2.603 -3.912 8.435 1.00 95.31 99 ILE A C 1
ATOM 798 O O . ILE A 1 99 ? 2.572 -2.868 9.074 1.00 95.31 99 ILE A O 1
ATOM 802 N N . ALA A 1 100 ? 1.687 -4.870 8.579 1.00 94.69 100 ALA A N 1
ATOM 803 C CA . ALA A 1 100 ? 0.529 -4.746 9.456 1.00 94.69 100 ALA A CA 1
ATOM 804 C C . ALA A 1 100 ? 0.949 -4.460 10.908 1.00 94.69 100 ALA A C 1
ATOM 806 O O . ALA A 1 100 ? 0.497 -3.489 11.518 1.00 94.69 100 ALA A O 1
ATOM 807 N N . LYS A 1 101 ? 1.910 -5.226 11.438 1.00 95.19 101 LYS A N 1
ATOM 808 C CA . LYS A 1 101 ? 2.437 -5.038 12.799 1.00 95.19 101 LYS A CA 1
ATOM 809 C C . LYS A 1 101 ? 3.108 -3.688 13.031 1.00 95.19 101 LYS A C 1
ATOM 811 O O . LYS A 1 101 ? 3.185 -3.222 14.164 1.00 95.19 101 LYS A O 1
ATOM 816 N N . ASN A 1 102 ? 3.642 -3.070 11.986 1.00 93.81 102 ASN A N 1
ATOM 817 C CA . ASN A 1 102 ? 4.371 -1.813 12.088 1.00 93.81 102 ASN A CA 1
ATOM 818 C C . ASN A 1 102 ? 3.716 -0.690 11.285 1.00 93.81 102 ASN A C 1
ATOM 820 O O . ASN A 1 102 ? 4.397 0.278 10.957 1.00 93.81 102 ASN A O 1
ATOM 824 N N . PHE A 1 103 ? 2.417 -0.798 10.998 1.00 92.12 103 PHE A N 1
ATOM 825 C CA . PHE A 1 103 ? 1.723 0.044 10.025 1.00 92.12 103 PHE A CA 1
ATOM 826 C C . PHE A 1 103 ? 1.976 1.536 10.263 1.00 92.12 103 PHE A C 1
ATOM 828 O O . PHE A 1 103 ? 2.410 2.244 9.363 1.00 92.12 103 PHE A O 1
ATOM 835 N N . GLN A 1 104 ? 1.829 1.984 11.511 1.00 88.62 104 GLN A N 1
ATOM 836 C CA . GLN A 1 104 ? 2.034 3.380 11.926 1.00 88.62 104 GLN A CA 1
ATOM 837 C C . GLN A 1 104 ? 3.501 3.837 11.949 1.00 88.62 104 GLN A C 1
ATOM 839 O O . GLN A 1 104 ? 3.782 5.031 11.945 1.00 88.62 104 GLN A O 1
ATOM 844 N N . LYS A 1 105 ? 4.454 2.904 12.029 1.00 90.62 105 LYS A N 1
ATOM 845 C CA . LYS A 1 105 ? 5.894 3.210 12.108 1.00 90.62 105 LYS A CA 1
ATOM 846 C C . LYS A 1 105 ? 6.548 3.313 10.735 1.00 90.62 105 LYS A C 1
ATOM 848 O O . LYS A 1 105 ? 7.692 3.754 10.645 1.00 90.62 105 LYS A O 1
ATOM 853 N N . LEU A 1 106 ? 5.866 2.839 9.697 1.00 89.12 106 LEU A N 1
ATOM 854 C CA . LEU A 1 106 ? 6.337 2.923 8.324 1.00 89.12 106 LEU A CA 1
ATOM 855 C C . LEU A 1 106 ? 6.099 4.320 7.759 1.00 89.12 106 LEU A C 1
ATOM 857 O O . LEU A 1 106 ? 5.203 5.045 8.198 1.00 89.12 106 LEU A O 1
ATOM 861 N N . ASP A 1 107 ? 6.899 4.677 6.756 1.00 86.31 107 ASP A N 1
ATOM 862 C CA . ASP A 1 107 ? 6.636 5.866 5.956 1.00 86.31 107 ASP A CA 1
ATOM 863 C C . ASP A 1 107 ? 5.294 5.693 5.233 1.00 86.31 107 ASP A C 1
ATOM 865 O O . ASP A 1 107 ? 5.148 4.867 4.328 1.00 86.31 107 ASP A O 1
ATOM 869 N N . GLN A 1 108 ? 4.307 6.484 5.656 1.00 86.38 108 GLN A N 1
ATOM 870 C CA . GLN A 1 108 ? 2.949 6.441 5.123 1.00 86.38 108 GLN A CA 1
ATOM 871 C C . GLN A 1 108 ? 2.904 6.802 3.636 1.00 86.38 108 GLN A C 1
ATOM 873 O O . GLN A 1 108 ? 2.055 6.290 2.910 1.00 86.38 108 GLN A O 1
ATOM 878 N N . SER A 1 109 ? 3.818 7.652 3.161 1.00 84.62 109 SER A N 1
ATOM 879 C CA . SER A 1 109 ? 3.872 8.052 1.753 1.00 84.62 109 SER A CA 1
ATOM 880 C C . SER A 1 109 ? 4.323 6.883 0.883 1.00 84.62 109 SER A C 1
ATOM 882 O O . SER A 1 109 ? 3.656 6.556 -0.101 1.00 84.62 109 SER A O 1
ATOM 884 N N . ALA A 1 110 ? 5.402 6.212 1.291 1.00 83.31 110 ALA A N 1
ATOM 885 C CA . ALA A 1 110 ? 5.927 5.036 0.604 1.00 83.31 110 ALA A CA 1
ATOM 886 C C . ALA A 1 110 ? 4.938 3.860 0.658 1.00 83.31 110 ALA A C 1
ATOM 888 O O . ALA A 1 110 ? 4.670 3.219 -0.359 1.00 83.31 110 ALA A O 1
ATOM 889 N N . LEU A 1 111 ? 4.310 3.624 1.817 1.00 89.06 111 LEU A N 1
ATOM 890 C CA . LEU A 1 111 ? 3.290 2.584 1.973 1.00 89.06 111 LEU A CA 1
ATOM 891 C C . LEU A 1 111 ? 2.075 2.828 1.070 1.00 89.06 111 LEU A C 1
ATOM 893 O O . LEU A 1 111 ? 1.544 1.892 0.474 1.00 89.06 111 LEU A O 1
ATOM 897 N N . LYS A 1 112 ? 1.651 4.087 0.930 1.00 89.38 112 LYS A N 1
ATOM 898 C CA . LYS A 1 112 ? 0.543 4.464 0.050 1.00 89.38 112 LYS A CA 1
ATOM 899 C C . LYS A 1 112 ? 0.849 4.164 -1.418 1.00 89.38 112 LYS A C 1
ATOM 901 O O . LYS A 1 112 ? -0.025 3.673 -2.123 1.00 89.38 112 LYS A O 1
ATOM 906 N N . ILE A 1 113 ? 2.067 4.449 -1.878 1.00 85.25 113 ILE A N 1
ATOM 907 C CA . ILE A 1 113 ? 2.503 4.139 -3.252 1.00 85.25 113 ILE A CA 1
ATOM 908 C C . ILE A 1 113 ? 2.496 2.630 -3.472 1.00 85.25 113 ILE A C 1
ATOM 910 O O . ILE A 1 113 ? 1.894 2.157 -4.434 1.00 85.25 113 ILE A O 1
ATOM 914 N N . LEU A 1 114 ? 3.063 1.880 -2.524 1.00 87.62 114 LEU A N 1
ATOM 915 C CA . LEU A 1 114 ? 3.078 0.423 -2.564 1.00 87.62 114 LEU A CA 1
ATOM 916 C C . LEU A 1 114 ? 1.660 -0.156 -2.683 1.00 87.62 114 LEU A C 1
ATOM 918 O O . LEU A 1 114 ? 1.394 -1.020 -3.515 1.00 87.62 114 LEU A O 1
ATOM 922 N N . MET A 1 115 ? 0.727 0.351 -1.878 1.00 91.19 115 MET A N 1
ATOM 923 C CA . MET A 1 115 ? -0.675 -0.063 -1.902 1.00 91.19 115 MET A CA 1
ATOM 924 C C . MET A 1 115 ? -1.376 0.243 -3.226 1.00 91.19 115 MET A C 1
ATOM 926 O O . MET A 1 115 ? -2.092 -0.603 -3.758 1.00 91.19 115 MET A O 1
ATOM 930 N N . LEU A 1 116 ? -1.138 1.426 -3.793 1.00 88.31 116 LEU A N 1
ATOM 931 C CA . LEU A 1 116 ? -1.689 1.798 -5.096 1.00 88.31 116 LEU A CA 1
ATOM 932 C C . LEU A 1 116 ? -1.142 0.921 -6.225 1.00 88.31 116 LEU A C 1
ATOM 934 O O . LEU A 1 116 ? -1.884 0.612 -7.154 1.00 88.31 116 LEU A O 1
ATOM 938 N N . HIS A 1 117 ? 0.126 0.520 -6.136 1.00 87.19 117 HIS A N 1
ATOM 939 C CA . HIS A 1 117 ? 0.780 -0.316 -7.136 1.00 87.19 117 HIS A CA 1
ATOM 940 C C . HIS A 1 117 ? 0.308 -1.777 -7.081 1.00 87.19 117 HIS A C 1
ATOM 942 O O . HIS A 1 117 ? 0.013 -2.369 -8.115 1.00 87.19 117 HIS A O 1
ATOM 948 N N . HIS A 1 118 ? 0.197 -2.363 -5.885 1.00 88.31 118 HIS A N 1
ATOM 949 C CA . HIS A 1 118 ? -0.206 -3.773 -5.727 1.00 88.31 118 HIS A CA 1
ATOM 950 C C . HIS A 1 118 ? -1.718 -3.996 -5.675 1.00 88.31 118 HIS A C 1
ATOM 952 O O . HIS A 1 118 ? -2.174 -5.139 -5.693 1.00 88.31 118 HIS A O 1
ATOM 958 N N . GLY A 1 119 ? -2.501 -2.920 -5.639 1.00 89.56 119 GLY A N 1
ATOM 959 C CA . GLY A 1 119 ? -3.946 -2.978 -5.792 1.00 89.56 119 GLY A CA 1
ATOM 960 C C . GLY A 1 119 ? -4.703 -3.412 -4.537 1.00 89.56 119 GLY A C 1
ATOM 961 O O . GLY A 1 119 ? -4.173 -3.485 -3.424 1.00 89.56 119 GLY A O 1
ATOM 962 N N . PHE A 1 120 ? -6.001 -3.653 -4.733 1.00 90.62 120 PHE A N 1
ATOM 963 C CA . PHE A 1 120 ? -6.972 -3.859 -3.659 1.00 90.62 120 PHE A CA 1
ATOM 964 C C . PHE A 1 120 ? -6.629 -5.059 -2.769 1.00 90.62 120 PHE A C 1
ATOM 966 O O . PHE A 1 120 ? -6.540 -4.894 -1.555 1.00 90.62 120 PHE A O 1
ATOM 973 N N . ASP A 1 121 ? -6.351 -6.225 -3.358 1.00 90.94 121 ASP A N 1
ATOM 974 C CA . ASP A 1 121 ? -6.078 -7.469 -2.623 1.00 90.94 121 ASP A CA 1
ATOM 975 C C . ASP A 1 121 ? -4.913 -7.325 -1.634 1.00 90.94 121 ASP A C 1
ATOM 977 O O . ASP A 1 121 ? -4.922 -7.886 -0.538 1.00 90.94 121 ASP A O 1
ATOM 981 N N . PHE A 1 122 ? -3.878 -6.567 -2.005 1.00 92.75 122 PHE A N 1
ATOM 982 C CA . PHE A 1 122 ? -2.757 -6.295 -1.111 1.00 92.75 122 PHE A CA 1
ATOM 983 C C . PHE A 1 122 ? -3.177 -5.422 0.075 1.00 92.75 122 PHE A C 1
ATOM 985 O O . PHE A 1 122 ? -2.807 -5.711 1.215 1.00 92.75 122 PHE A O 1
ATOM 992 N N . CYS A 1 123 ? -3.973 -4.386 -0.188 1.00 93.50 123 CYS A N 1
ATOM 993 C CA . CYS A 1 123 ? -4.495 -3.497 0.844 1.00 93.50 123 CYS A CA 1
ATOM 994 C C . CYS A 1 123 ? -5.411 -4.247 1.812 1.00 93.50 123 CYS A C 1
ATOM 996 O O . CYS A 1 123 ? -5.228 -4.146 3.024 1.00 93.50 123 CYS A O 1
ATOM 998 N N . GLU A 1 124 ? -6.344 -5.041 1.281 1.00 94.00 124 GLU A N 1
ATOM 999 C CA . GLU A 1 124 ? -7.247 -5.877 2.069 1.00 94.00 124 GLU A CA 1
ATOM 1000 C C . GLU A 1 124 ? -6.449 -6.786 3.006 1.00 94.00 124 GLU A C 1
ATOM 1002 O O . GLU A 1 124 ? -6.666 -6.766 4.212 1.00 94.00 124 GLU A O 1
ATOM 1007 N N . ARG A 1 125 ? -5.441 -7.500 2.487 1.00 94.06 125 ARG A N 1
ATOM 1008 C CA . ARG A 1 125 ? -4.608 -8.413 3.288 1.00 94.06 125 ARG A CA 1
ATOM 1009 C C . ARG A 1 125 ? -3.848 -7.736 4.426 1.00 94.06 125 ARG A C 1
ATOM 1011 O O . ARG A 1 125 ? -3.494 -8.422 5.385 1.00 94.06 125 ARG A O 1
ATOM 1018 N N . ILE A 1 126 ? -3.545 -6.443 4.314 1.00 94.12 126 ILE A N 1
ATOM 1019 C CA . ILE A 1 126 ? -2.937 -5.664 5.400 1.00 94.12 126 ILE A CA 1
ATOM 1020 C C . ILE A 1 126 ? -4.006 -5.261 6.418 1.00 94.12 126 ILE A C 1
ATOM 1022 O O . ILE A 1 126 ? -3.790 -5.436 7.616 1.00 94.12 126 ILE A O 1
ATOM 1026 N N . LEU A 1 127 ? -5.149 -4.752 5.953 1.00 92.12 127 LEU A N 1
ATOM 1027 C CA . LEU A 1 127 ? -6.226 -4.257 6.814 1.00 92.12 127 LEU A CA 1
ATOM 1028 C C . LEU A 1 127 ? -6.934 -5.375 7.590 1.00 92.12 127 LEU A C 1
ATOM 1030 O O . LEU A 1 127 ? -7.319 -5.174 8.735 1.00 92.12 127 LEU A O 1
ATOM 1034 N N . THR A 1 128 ? -7.067 -6.566 7.009 1.00 92.31 128 THR A N 1
ATOM 1035 C CA . THR A 1 128 ? -7.662 -7.738 7.673 1.00 92.31 128 THR A CA 1
ATOM 1036 C C . THR A 1 128 ? -6.642 -8.565 8.453 1.00 92.31 128 THR A C 1
ATOM 1038 O O . THR A 1 128 ? -6.953 -9.674 8.890 1.00 92.31 128 THR A O 1
ATOM 1041 N N . ASN A 1 129 ? -5.394 -8.106 8.567 1.00 93.88 129 ASN A N 1
ATOM 1042 C CA . ASN A 1 129 ? -4.349 -8.871 9.232 1.00 93.88 129 ASN A CA 1
ATOM 1043 C C . ASN A 1 129 ? -4.538 -8.839 10.754 1.00 93.88 129 ASN A C 1
ATOM 1045 O O . ASN A 1 129 ? -4.643 -7.772 11.350 1.00 93.88 129 ASN A O 1
ATOM 1049 N N . GLU A 1 130 ? -4.486 -10.004 11.399 1.00 91.38 130 GLU A N 1
ATOM 1050 C CA . GLU A 1 130 ? -4.606 -10.127 12.861 1.00 91.38 130 GLU A CA 1
ATOM 1051 C C . GLU A 1 130 ? -3.496 -9.387 13.624 1.00 91.38 130 GLU A C 1
ATOM 1053 O O . GLU A 1 130 ? -3.659 -9.037 14.791 1.00 91.38 130 GLU A O 1
ATOM 1058 N N . LEU A 1 131 ? -2.351 -9.152 12.977 1.00 93.56 131 LEU A N 1
ATOM 1059 C CA . LEU A 1 131 ? -1.215 -8.443 13.554 1.00 93.56 131 LEU A CA 1
ATOM 1060 C C . LEU A 1 131 ? -1.274 -6.933 13.319 1.00 93.56 131 LEU A C 1
ATOM 1062 O O . LEU A 1 131 ? -0.324 -6.257 13.707 1.00 93.56 131 LEU A O 1
ATOM 1066 N N . LEU A 1 132 ? -2.322 -6.398 12.682 1.00 92.88 132 LEU A N 1
ATOM 1067 C CA . LEU A 1 132 ? -2.442 -4.968 12.412 1.00 92.88 132 LEU A CA 1
ATOM 1068 C C . LEU A 1 132 ? -2.381 -4.161 13.715 1.00 92.88 132 LEU A C 1
ATOM 1070 O O . LEU A 1 132 ? -3.189 -4.348 14.622 1.00 92.88 132 LEU A O 1
ATOM 1074 N N . GLN A 1 133 ? -1.408 -3.253 13.808 1.00 90.88 133 GLN A N 1
ATOM 1075 C CA . GLN A 1 133 ? -1.253 -2.355 14.952 1.00 90.88 133 GLN A CA 1
ATOM 1076 C C . GLN A 1 133 ? -1.407 -0.907 14.512 1.00 90.88 133 GLN A C 1
ATOM 1078 O O . GLN A 1 133 ? -0.584 -0.375 13.760 1.00 90.88 133 GLN A O 1
ATOM 1083 N N . VAL A 1 134 ? -2.442 -0.258 15.040 1.00 88.50 134 VAL A N 1
ATOM 1084 C CA . VAL A 1 134 ? -2.718 1.160 14.822 1.00 88.50 134 VAL A CA 1
ATOM 1085 C C . VAL A 1 134 ? -2.973 1.883 16.133 1.00 88.50 134 VAL A C 1
ATOM 1087 O O . VAL A 1 134 ? -3.357 1.270 17.127 1.00 88.50 134 VAL A O 1
ATOM 1090 N N . ASN A 1 135 ? -2.721 3.191 16.139 1.00 87.81 135 ASN A N 1
ATOM 1091 C CA . ASN A 1 135 ? -2.930 4.017 17.325 1.00 87.81 135 ASN A CA 1
ATOM 1092 C C . ASN A 1 135 ? -4.414 4.341 17.504 1.00 87.81 135 ASN A C 1
ATOM 1094 O O . ASN A 1 135 ? -4.920 4.345 18.625 1.00 87.81 135 ASN A O 1
ATOM 1098 N N . SER A 1 136 ? -5.104 4.615 16.396 1.00 89.25 136 SER A N 1
ATOM 1099 C CA . SER A 1 136 ? -6.530 4.892 16.376 1.00 89.25 136 SER A CA 1
ATOM 1100 C C . SER A 1 136 ? -7.167 4.447 15.063 1.00 89.25 136 SER A C 1
ATOM 1102 O O . SER A 1 136 ? -6.516 4.399 14.017 1.00 89.25 136 SER A O 1
ATOM 1104 N N . GLU A 1 137 ? -8.467 4.171 15.119 1.00 89.12 137 GLU A N 1
ATOM 1105 C CA . GLU A 1 137 ? -9.266 3.888 13.926 1.00 89.12 137 GLU A CA 1
ATOM 1106 C C . GLU A 1 137 ? -9.358 5.116 13.002 1.00 89.12 137 GLU A C 1
ATOM 1108 O O . GLU A 1 137 ? -9.467 4.987 11.785 1.00 89.12 137 GLU A O 1
ATOM 1113 N N . ASP A 1 138 ? -9.245 6.325 13.568 1.00 89.88 138 ASP A N 1
ATOM 1114 C CA . ASP A 1 138 ? -9.191 7.580 12.810 1.00 89.88 138 ASP A CA 1
ATOM 1115 C C . ASP A 1 138 ? -7.992 7.621 11.848 1.00 89.88 138 ASP A C 1
ATOM 1117 O O . ASP A 1 138 ? -8.111 8.102 10.716 1.00 89.88 138 ASP A O 1
ATOM 1121 N N . ASP A 1 139 ? -6.844 7.083 12.268 1.00 90.19 139 ASP A N 1
ATOM 1122 C CA . ASP A 1 139 ? -5.628 7.060 11.451 1.00 90.19 139 ASP A CA 1
ATOM 1123 C C . ASP A 1 139 ? -5.791 6.126 10.244 1.00 90.19 139 ASP A C 1
ATOM 1125 O O . ASP A 1 139 ? -5.459 6.502 9.121 1.00 90.19 139 ASP A O 1
ATOM 1129 N N . ILE A 1 140 ? -6.367 4.933 10.447 1.00 91.88 140 ILE A N 1
ATOM 1130 C CA . ILE A 1 140 ? -6.711 4.022 9.341 1.00 91.88 140 ILE A CA 1
ATOM 1131 C C . ILE A 1 140 ? -7.702 4.702 8.405 1.00 91.88 140 ILE A C 1
ATOM 1133 O O . ILE A 1 140 ? -7.535 4.689 7.184 1.00 91.88 140 ILE A O 1
ATOM 1137 N N . CYS A 1 141 ? -8.736 5.310 8.979 1.00 92.06 141 CYS A N 1
ATOM 1138 C CA . CYS A 1 141 ? -9.808 5.910 8.215 1.00 92.06 141 CYS A CA 1
ATOM 1139 C C . CYS A 1 141 ? -9.304 7.047 7.320 1.00 92.06 141 CYS A C 1
ATOM 1141 O O . CYS A 1 141 ? -9.603 7.082 6.125 1.00 92.06 141 CYS A O 1
ATOM 1143 N N . SER A 1 142 ? -8.510 7.961 7.875 1.00 91.56 142 SER A N 1
ATOM 1144 C CA . SER A 1 142 ? -7.898 9.052 7.113 1.00 91.56 142 SER A CA 1
ATOM 1145 C C . SER A 1 142 ? -6.934 8.531 6.044 1.00 91.56 142 SER A C 1
ATOM 1147 O O . SER A 1 142 ? -6.957 9.014 4.908 1.00 91.56 142 SER A O 1
ATOM 1149 N N . PHE A 1 143 ? -6.154 7.491 6.352 1.00 92.50 143 PHE A N 1
ATOM 1150 C CA . PHE A 1 143 ? -5.261 6.853 5.393 1.00 92.50 143 PHE A CA 1
ATOM 1151 C C . PHE A 1 143 ? -6.027 6.245 4.204 1.00 92.50 143 PHE A C 1
ATOM 1153 O O . PHE A 1 143 ? -5.699 6.552 3.052 1.00 92.50 143 PHE A O 1
ATOM 1160 N N . ILE A 1 144 ? -7.088 5.469 4.454 1.00 92.81 144 ILE A N 1
ATOM 1161 C CA . ILE A 1 144 ? -7.922 4.849 3.409 1.00 92.81 144 ILE A CA 1
ATOM 1162 C C . ILE A 1 144 ? -8.648 5.905 2.576 1.00 92.81 144 ILE A C 1
ATOM 1164 O O . ILE A 1 144 ? -8.631 5.820 1.350 1.00 92.81 144 ILE A O 1
ATOM 1168 N N . VAL A 1 145 ? -9.234 6.936 3.194 1.00 92.12 145 VAL A N 1
ATOM 1169 C CA . VAL A 1 145 ? -9.850 8.047 2.444 1.00 92.12 145 VAL A CA 1
ATOM 1170 C C . VAL A 1 145 ? -8.819 8.691 1.519 1.00 92.12 145 VAL A C 1
ATOM 1172 O O . VAL A 1 145 ? -9.097 8.929 0.343 1.00 92.12 145 VAL A O 1
ATOM 1175 N N . SER A 1 146 ? -7.591 8.896 2.002 1.00 91.75 146 SER A N 1
ATOM 1176 C CA . SER A 1 146 ? -6.519 9.451 1.180 1.00 91.75 146 SER A CA 1
ATOM 1177 C C . SER A 1 146 ? -6.131 8.534 0.005 1.00 91.75 146 SER A C 1
ATOM 1179 O O . SER A 1 146 ? -5.721 9.037 -1.045 1.00 91.75 146 SER A O 1
ATOM 1181 N N . LEU A 1 147 ? -6.217 7.206 0.158 1.00 91.00 147 LEU A N 1
ATOM 1182 C CA . LEU A 1 147 ? -6.032 6.240 -0.932 1.00 91.00 147 LEU A CA 1
ATOM 1183 C C . LEU A 1 147 ? -7.166 6.345 -1.953 1.00 91.00 147 LEU A C 1
ATOM 1185 O O . LEU A 1 147 ? -6.896 6.467 -3.147 1.00 91.00 147 LEU A O 1
ATOM 1189 N N . CYS A 1 148 ? -8.412 6.388 -1.479 1.00 90.19 148 CYS A N 1
ATOM 1190 C CA . CYS A 1 148 ? -9.600 6.496 -2.323 1.00 90.19 148 CYS A CA 1
ATOM 1191 C C . CYS A 1 148 ? -9.593 7.780 -3.164 1.00 90.19 148 CYS A C 1
ATOM 1193 O O . CYS A 1 148 ? -9.977 7.753 -4.326 1.00 90.19 148 CYS A O 1
ATOM 1195 N N . GLN A 1 149 ? -9.088 8.890 -2.614 1.00 89.75 149 GLN A N 1
ATOM 1196 C CA . GLN A 1 149 ? -8.900 10.146 -3.352 1.00 89.75 149 GLN A CA 1
ATOM 1197 C C . GLN A 1 149 ? -7.923 10.022 -4.530 1.00 89.75 149 GLN A C 1
ATOM 1199 O O . GLN A 1 149 ? -8.035 10.773 -5.494 1.00 89.75 149 GLN A O 1
ATOM 1204 N N . LYS A 1 150 ? -6.942 9.112 -4.456 1.00 86.62 150 LYS A N 1
ATOM 1205 C CA . LYS A 1 150 ? -6.013 8.855 -5.568 1.00 86.62 150 LYS A CA 1
ATOM 1206 C C . LYS A 1 150 ? -6.582 7.853 -6.567 1.00 86.62 150 LYS A C 1
ATOM 1208 O O . LYS A 1 150 ? -6.301 7.965 -7.757 1.00 86.62 150 LYS A O 1
ATOM 1213 N N . ASN A 1 151 ? -7.345 6.871 -6.097 1.00 85.12 151 ASN A N 1
ATOM 1214 C CA . ASN A 1 151 ? -7.958 5.864 -6.948 1.00 85.12 151 ASN A CA 1
ATOM 1215 C C . ASN A 1 151 ? -9.272 5.364 -6.331 1.00 85.12 151 ASN A C 1
ATOM 1217 O O . ASN A 1 151 ? -9.291 4.782 -5.247 1.00 85.12 151 ASN A O 1
ATOM 1221 N N . HIS A 1 152 ? -10.374 5.566 -7.054 1.00 85.38 152 HIS A N 1
ATOM 1222 C CA . HIS A 1 152 ? -11.718 5.240 -6.579 1.00 85.38 152 HIS A CA 1
ATOM 1223 C C . HIS A 1 152 ? -11.965 3.726 -6.484 1.00 85.38 152 HIS A C 1
ATOM 1225 O O . HIS A 1 152 ? -12.902 3.313 -5.818 1.00 85.38 152 HIS A O 1
ATOM 1231 N N . ASN A 1 153 ? -11.109 2.879 -7.061 1.00 86.69 153 ASN A N 1
ATOM 1232 C CA . ASN A 1 153 ? -11.235 1.422 -6.933 1.00 86.69 153 ASN A CA 1
ATOM 1233 C C . ASN A 1 153 ? -11.011 0.926 -5.494 1.00 86.69 153 ASN A C 1
ATOM 1235 O O . ASN A 1 153 ? -11.318 -0.217 -5.178 1.00 86.69 153 ASN A O 1
ATOM 1239 N N . PHE A 1 154 ? -10.469 1.773 -4.617 1.00 88.62 154 PHE A N 1
ATOM 1240 C CA . PHE A 1 154 ? -10.238 1.442 -3.214 1.00 88.62 154 PHE A CA 1
ATOM 1241 C C . PHE A 1 154 ? -11.407 1.813 -2.297 1.00 88.62 154 PHE A C 1
ATOM 1243 O O . PHE A 1 154 ? -11.305 1.608 -1.092 1.00 88.62 154 PHE A O 1
ATOM 1250 N N . THR A 1 155 ? -12.520 2.336 -2.821 1.00 88.19 155 THR A N 1
ATOM 1251 C CA . THR A 1 155 ? -13.659 2.764 -1.988 1.00 88.19 155 THR A CA 1
ATOM 1252 C C . THR A 1 155 ? -14.250 1.632 -1.164 1.00 88.19 155 THR A C 1
ATOM 1254 O O . THR A 1 155 ? -14.715 1.868 -0.052 1.00 88.19 155 THR A O 1
ATOM 1257 N N . ASP A 1 156 ? -14.162 0.396 -1.654 1.00 89.06 156 ASP A N 1
ATOM 1258 C CA . ASP A 1 156 ? -14.640 -0.772 -0.920 1.00 89.06 156 ASP A CA 1
ATOM 1259 C C . ASP A 1 156 ? -13.801 -1.072 0.330 1.00 89.06 156 ASP A C 1
ATOM 1261 O O . ASP A 1 156 ? -14.306 -1.714 1.252 1.00 89.06 156 ASP A O 1
ATOM 1265 N N . LEU A 1 157 ? -12.577 -0.528 0.437 1.00 90.81 157 LEU A N 1
ATOM 1266 C CA . LEU A 1 157 ? -11.773 -0.612 1.660 1.00 90.81 157 LEU A CA 1
ATOM 1267 C C . LEU A 1 157 ? -12.443 0.101 2.844 1.00 90.81 157 LEU A C 1
ATOM 1269 O O . LEU A 1 157 ? -12.158 -0.225 3.996 1.00 90.81 157 LEU A O 1
ATOM 1273 N N . LEU A 1 158 ? -13.368 1.036 2.589 1.00 88.69 158 LEU A N 1
ATOM 1274 C CA . LEU A 1 158 ? -14.120 1.714 3.647 1.00 88.69 158 LEU A CA 1
ATOM 1275 C C . LEU A 1 158 ? -14.961 0.737 4.487 1.00 88.69 158 LEU A C 1
ATOM 1277 O O . LEU A 1 158 ? -15.247 1.026 5.646 1.00 88.69 158 LEU A O 1
ATOM 1281 N N . HIS A 1 159 ? -15.318 -0.435 3.950 1.00 87.25 159 HIS A N 1
ATOM 1282 C CA . HIS A 1 159 ? -16.063 -1.461 4.686 1.00 87.25 159 HIS A CA 1
ATOM 1283 C C . HIS A 1 159 ? -15.260 -2.156 5.788 1.00 87.25 159 HIS A C 1
ATOM 1285 O O . HIS A 1 159 ? -15.874 -2.799 6.642 1.00 87.25 159 HIS A O 1
ATOM 1291 N N . TYR A 1 160 ? -13.930 -2.045 5.762 1.00 87.00 160 TYR A N 1
ATOM 1292 C CA . TYR A 1 160 ? -13.035 -2.636 6.759 1.00 87.00 160 TYR A CA 1
ATOM 1293 C C . TYR A 1 160 ? -12.751 -1.682 7.924 1.00 87.00 160 TYR A C 1
ATOM 1295 O O . TYR A 1 160 ? -12.089 -2.076 8.876 1.00 87.00 160 TYR A O 1
ATOM 1303 N N . ILE A 1 161 ? -13.257 -0.444 7.864 1.00 86.06 161 ILE A N 1
ATOM 1304 C CA . ILE A 1 161 ? -13.104 0.542 8.933 1.00 86.06 161 ILE A CA 1
ATOM 1305 C C . ILE A 1 161 ? -14.228 0.370 9.949 1.00 86.06 161 ILE A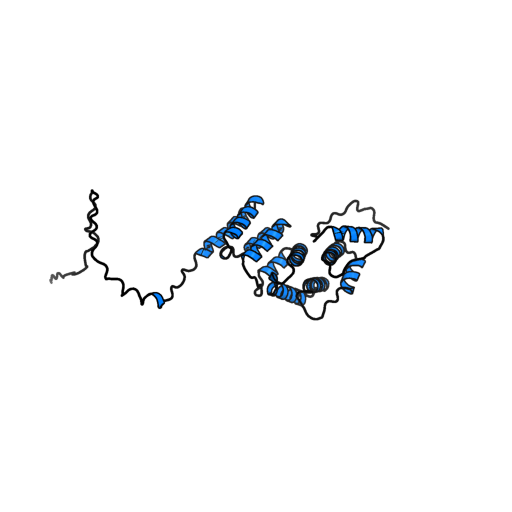 C 1
ATOM 1307 O O . ILE A 1 161 ? -15.418 0.392 9.616 1.00 86.06 161 ILE A O 1
ATOM 1311 N N . HIS A 1 162 ? -13.859 0.311 11.219 1.00 86.50 162 HIS A N 1
ATOM 1312 C CA . HIS A 1 162 ? -14.787 0.326 12.336 1.00 86.50 162 HIS A CA 1
ATOM 1313 C C . HIS A 1 162 ? -15.165 1.760 12.717 1.00 86.50 162 HIS A C 1
ATOM 1315 O O . HIS A 1 162 ? -14.799 2.253 13.785 1.00 86.50 162 HIS A O 1
ATOM 1321 N N . LEU A 1 163 ? -15.965 2.438 11.880 1.00 85.88 163 LEU A N 1
ATOM 1322 C CA . LEU A 1 163 ? -16.371 3.832 12.136 1.00 85.88 163 LEU A CA 1
ATOM 1323 C C . LEU A 1 163 ? -17.006 4.040 13.519 1.00 85.88 163 LEU A C 1
ATOM 1325 O O . LEU A 1 163 ? -17.021 5.158 14.018 1.00 85.88 163 LEU A O 1
ATOM 1329 N N . GLU A 1 164 ? -17.525 3.004 14.175 1.00 83.56 164 GLU A N 1
ATOM 1330 C CA . GLU A 1 164 ? -18.005 3.084 15.557 1.00 83.56 164 GLU A CA 1
ATOM 1331 C C . GLU A 1 164 ? -16.959 3.645 16.532 1.00 83.56 164 GLU A C 1
ATOM 1333 O O . GLU A 1 164 ? -17.320 4.483 17.365 1.00 83.56 164 GLU A O 1
ATOM 1338 N N . PHE A 1 165 ? -15.682 3.295 16.346 1.00 85.88 165 PHE A N 1
ATOM 1339 C CA . PHE A 1 165 ? -14.552 3.742 17.165 1.00 85.88 165 PHE A CA 1
ATOM 1340 C C . PHE A 1 165 ? -13.908 5.047 16.680 1.00 85.88 165 PHE A C 1
ATOM 1342 O O . PHE A 1 165 ? -13.047 5.592 17.368 1.00 85.88 165 PHE A O 1
ATOM 1349 N N . CYS A 1 166 ? -14.333 5.582 15.533 1.00 88.81 166 CYS A N 1
ATOM 1350 C CA . CYS A 1 166 ? -13.851 6.866 15.031 1.00 88.81 166 CYS A CA 1
ATOM 1351 C C . CYS A 1 166 ? -14.483 8.054 15.767 1.00 88.81 166 CYS A C 1
ATOM 1353 O O . CYS A 1 166 ? -15.643 8.017 16.209 1.00 88.81 166 CYS A O 1
ATOM 1355 N N . LYS A 1 167 ? -13.750 9.164 15.822 1.00 90.50 167 LYS A N 1
ATOM 1356 C CA . LYS A 1 167 ? -14.257 10.446 16.316 1.00 90.50 167 LYS A CA 1
ATOM 1357 C C . LYS A 1 167 ? -15.321 11.040 15.379 1.00 90.50 167 LYS A C 1
ATOM 1359 O O . LYS A 1 167 ? -15.383 10.674 14.200 1.00 90.50 167 LYS A O 1
ATOM 1364 N N . PRO A 1 168 ? -16.186 11.942 15.881 1.00 88.94 168 PRO A N 1
ATOM 1365 C CA . PRO A 1 168 ? -17.198 12.614 15.065 1.00 88.94 168 PRO A CA 1
ATOM 1366 C C . PRO A 1 168 ? -16.618 13.311 13.830 1.00 88.94 168 PRO A C 1
ATOM 1368 O O . PRO A 1 168 ? -17.167 13.165 12.743 1.00 88.94 168 PRO A O 1
ATOM 1371 N N . GLU A 1 169 ? -15.469 13.975 13.959 1.00 92.12 169 GLU A N 1
ATOM 1372 C CA . GLU A 1 169 ? -14.843 14.713 12.858 1.00 92.12 169 GLU A CA 1
ATOM 1373 C C . GLU A 1 169 ? -14.425 13.776 11.714 1.00 92.12 169 GLU A C 1
ATOM 1375 O O . GLU A 1 169 ? -14.618 14.079 10.536 1.00 92.12 169 GLU A O 1
ATOM 1380 N N . THR A 1 170 ? -13.905 12.595 12.054 1.00 90.69 170 THR A N 1
ATOM 1381 C CA . THR A 1 170 ? -13.538 11.556 11.084 1.00 90.69 170 THR A CA 1
ATOM 1382 C C . THR A 1 170 ? -14.773 10.991 10.380 1.00 90.69 170 THR A C 1
ATOM 1384 O O . THR A 1 170 ? -14.751 10.765 9.170 1.00 90.69 170 THR A O 1
ATOM 1387 N N . LYS A 1 171 ? -15.879 10.795 11.111 1.00 89.31 171 LYS A N 1
ATOM 1388 C CA . LYS A 1 171 ? -17.160 10.351 10.532 1.00 89.31 171 LYS A CA 1
ATOM 1389 C C . LYS A 1 171 ? -17.681 11.368 9.519 1.00 89.31 171 LYS A C 1
ATOM 1391 O O . LYS A 1 171 ? -18.064 10.981 8.415 1.00 89.31 171 LYS A O 1
ATOM 1396 N N . ASP A 1 172 ? -17.630 12.652 9.860 1.00 89.75 172 ASP A N 1
ATOM 1397 C CA . ASP A 1 172 ? -18.034 13.732 8.960 1.00 89.75 172 ASP A CA 1
ATOM 1398 C C . ASP A 1 172 ? -17.140 13.790 7.716 1.00 89.75 172 ASP A C 1
ATOM 1400 O O . ASP A 1 172 ? -17.638 13.961 6.603 1.00 89.75 172 ASP A O 1
ATOM 1404 N N . MET A 1 173 ? -15.827 13.586 7.867 1.00 91.44 173 MET A N 1
ATOM 1405 C CA . MET A 1 173 ? -14.894 13.490 6.740 1.00 91.44 173 MET A CA 1
ATOM 1406 C C . MET A 1 173 ? -15.279 12.360 5.774 1.00 91.44 173 MET A C 1
ATOM 1408 O O . MET A 1 173 ? -15.331 12.594 4.567 1.00 91.44 173 MET A O 1
ATOM 1412 N N . VAL A 1 174 ? -15.577 11.156 6.275 1.00 88.69 174 VAL A N 1
ATOM 1413 C CA . VAL A 1 174 ? -15.992 10.020 5.429 1.00 88.69 174 VAL A CA 1
ATOM 1414 C C . VAL A 1 174 ? -17.322 10.303 4.743 1.00 88.69 174 VAL A C 1
ATOM 1416 O O . VAL A 1 174 ? -17.458 10.063 3.544 1.00 88.69 174 VAL A O 1
ATOM 1419 N N . TYR A 1 175 ? -18.291 10.850 5.481 1.00 88.06 175 TYR A N 1
ATOM 1420 C CA . TYR A 1 175 ? -19.591 11.215 4.929 1.00 88.06 175 TYR A CA 1
ATOM 1421 C C . TYR A 1 175 ? -19.460 12.239 3.795 1.00 88.06 175 TYR A C 1
ATOM 1423 O O . TYR A 1 175 ? -20.011 12.039 2.713 1.00 88.06 175 TYR A O 1
ATOM 1431 N N . ASN A 1 176 ? -18.692 13.310 4.014 1.00 89.50 176 ASN A N 1
ATOM 1432 C CA . ASN A 1 176 ? -18.449 14.330 2.998 1.00 89.50 176 ASN A CA 1
ATOM 1433 C C . ASN A 1 176 ? -17.713 13.740 1.790 1.00 89.50 176 ASN A C 1
ATOM 1435 O O . ASN A 1 176 ? -18.156 13.938 0.663 1.00 89.50 176 ASN A O 1
ATOM 1439 N N . PHE A 1 177 ? -16.668 12.934 2.013 1.00 89.19 177 PHE A N 1
ATOM 1440 C CA . PHE A 1 177 ? -15.943 12.260 0.936 1.00 89.19 177 PHE A CA 1
ATOM 1441 C C . PHE A 1 177 ? -16.870 11.408 0.061 1.00 89.19 177 PHE A C 1
ATOM 1443 O O . PHE A 1 177 ? -16.847 11.529 -1.164 1.00 89.19 177 PHE A O 1
ATOM 1450 N N . GLY A 1 178 ? -17.705 10.560 0.666 1.00 86.56 178 GLY A N 1
ATOM 1451 C CA . GLY A 1 178 ? -18.595 9.708 -0.112 1.00 86.56 178 GLY A CA 1
ATOM 1452 C C . GLY A 1 178 ? -19.750 10.473 -0.760 1.00 86.56 178 GLY A C 1
ATOM 1453 O O . GLY A 1 178 ? -20.151 10.117 -1.866 1.00 86.56 178 GLY A O 1
ATOM 1454 N N . ARG A 1 179 ? -20.246 11.560 -0.152 1.00 87.25 179 ARG A N 1
ATOM 1455 C CA . ARG A 1 179 ? -21.226 12.449 -0.794 1.00 87.25 179 ARG A CA 1
ATOM 1456 C C . ARG A 1 179 ? -20.635 13.092 -2.046 1.00 87.25 179 ARG A C 1
ATOM 1458 O O . ARG A 1 179 ? -21.264 13.047 -3.099 1.00 87.25 179 ARG A O 1
ATOM 1465 N N . ASP A 1 180 ? -19.435 13.649 -1.933 1.00 88.88 180 ASP A N 1
ATOM 1466 C CA . ASP A 1 180 ? -18.790 14.402 -3.008 1.00 88.88 180 ASP A CA 1
ATOM 1467 C C . ASP A 1 180 ? -18.354 13.485 -4.174 1.00 88.88 180 ASP A C 1
ATOM 1469 O O . ASP A 1 180 ? -18.255 13.937 -5.312 1.00 88.88 180 ASP A O 1
ATOM 1473 N N . ASN A 1 181 ? -18.176 12.181 -3.917 1.00 86.31 181 ASN A N 1
ATOM 1474 C CA . ASN A 1 181 ? -17.816 11.166 -4.917 1.00 86.31 181 ASN A CA 1
ATOM 1475 C C . ASN A 1 181 ? -18.980 10.244 -5.334 1.00 86.31 181 ASN A C 1
ATOM 1477 O O . ASN A 1 181 ? -18.751 9.229 -5.989 1.00 86.31 181 ASN A O 1
ATOM 1481 N N . ASN A 1 182 ? -20.228 10.579 -4.981 1.00 85.75 182 ASN A N 1
ATOM 1482 C CA . ASN A 1 182 ? -21.431 9.790 -5.297 1.00 85.75 182 ASN A CA 1
ATOM 1483 C C . ASN A 1 182 ? -21.412 8.329 -4.783 1.00 85.75 182 ASN A C 1
ATOM 1485 O O . ASN A 1 182 ? -22.042 7.448 -5.363 1.00 85.75 182 ASN A O 1
ATOM 1489 N N . LEU A 1 183 ? -20.747 8.062 -3.658 1.00 86.00 183 LEU A N 1
ATOM 1490 C CA . LEU A 1 183 ? -20.590 6.735 -3.040 1.00 86.00 183 LEU A CA 1
ATOM 1491 C C . LEU A 1 183 ? -21.714 6.408 -2.044 1.00 86.00 183 LEU A C 1
ATOM 1493 O O . LEU A 1 183 ? -21.475 5.846 -0.976 1.00 86.00 183 LEU A O 1
ATOM 1497 N N . GLN A 1 184 ? -22.953 6.791 -2.357 1.00 82.00 184 GLN A N 1
ATOM 1498 C CA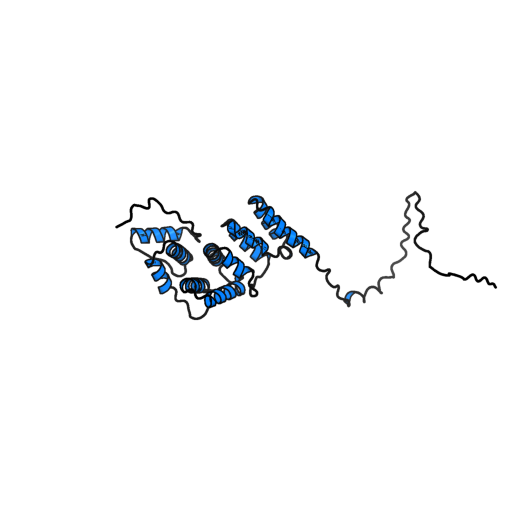 . GLN A 1 184 ? -24.075 6.705 -1.413 1.00 82.00 184 GLN A CA 1
ATOM 1499 C C . GLN A 1 184 ? -24.368 5.271 -0.950 1.00 82.00 184 GLN A C 1
ATOM 1501 O O . GLN A 1 184 ? -24.705 5.078 0.215 1.00 82.00 184 GLN A O 1
ATOM 1506 N N . SER A 1 185 ? -24.211 4.273 -1.826 1.00 81.50 185 SER A N 1
ATOM 1507 C CA . SER A 1 185 ? -24.389 2.856 -1.479 1.00 81.50 185 SER A CA 1
ATOM 1508 C C . SER A 1 185 ? -23.349 2.382 -0.461 1.00 81.50 185 SER A C 1
ATOM 1510 O O . SER A 1 185 ? -23.715 1.858 0.587 1.00 81.50 185 SER A O 1
ATOM 1512 N N . VAL A 1 186 ? -22.068 2.647 -0.728 1.00 80.00 186 VAL A N 1
ATOM 1513 C CA . VAL A 1 186 ? -20.946 2.309 0.164 1.00 80.00 186 VAL A CA 1
ATOM 1514 C C . VAL A 1 186 ? -21.103 3.023 1.505 1.00 80.00 186 VAL A C 1
ATOM 1516 O O . VAL A 1 186 ? -21.041 2.395 2.558 1.00 80.00 186 VAL A O 1
ATOM 1519 N N . LEU A 1 187 ? -21.392 4.329 1.491 1.00 83.25 187 LEU A N 1
ATOM 1520 C CA . LEU A 1 187 ? -21.648 5.080 2.719 1.00 83.25 187 LEU A CA 1
ATOM 1521 C C . LEU A 1 187 ? -22.816 4.496 3.508 1.00 83.25 187 LEU A C 1
ATOM 1523 O O . LEU A 1 187 ? -22.707 4.347 4.723 1.00 83.25 187 LEU A O 1
ATOM 1527 N N . TYR A 1 188 ? -23.920 4.157 2.840 1.00 83.19 188 TYR A N 1
ATOM 1528 C CA . TYR A 1 188 ? -25.066 3.558 3.506 1.00 83.19 188 TYR A CA 1
ATOM 1529 C C . TYR A 1 188 ? -24.664 2.273 4.226 1.00 83.19 188 TYR A C 1
ATOM 1531 O O . TYR A 1 188 ? -24.962 2.139 5.406 1.00 83.19 188 TYR A O 1
ATOM 1539 N N . GLU A 1 189 ? -23.934 1.366 3.578 1.00 82.50 189 GLU A N 1
ATOM 1540 C CA . GLU A 1 189 ? -23.502 0.112 4.202 1.00 82.50 189 GLU A CA 1
ATOM 1541 C C . GLU A 1 189 ? -22.547 0.326 5.378 1.00 82.50 189 GLU A C 1
ATOM 1543 O O . GLU A 1 189 ? -22.734 -0.265 6.447 1.00 82.50 189 GLU A O 1
ATOM 1548 N N . VAL A 1 190 ? -21.548 1.193 5.210 1.00 82.56 190 VAL A N 1
ATOM 1549 C CA . VAL A 1 190 ? -20.553 1.485 6.249 1.00 82.56 190 VAL A CA 1
ATOM 1550 C C . VAL A 1 190 ? -21.224 2.135 7.471 1.00 82.56 190 VAL A C 1
ATOM 1552 O O . VAL A 1 190 ? -21.039 1.686 8.609 1.00 82.56 190 VAL A O 1
ATOM 1555 N N . PHE A 1 191 ? -22.076 3.144 7.269 1.00 83.94 191 PHE A N 1
ATOM 1556 C CA . PHE A 1 191 ? -22.798 3.802 8.364 1.00 83.94 191 PHE A CA 1
ATOM 1557 C C . PHE A 1 191 ? -23.908 2.923 8.954 1.00 83.94 191 PHE A C 1
ATOM 1559 O O . PHE A 1 191 ? -24.126 2.951 10.165 1.00 83.94 191 PHE A O 1
ATOM 1566 N N . TYR A 1 192 ? -24.574 2.092 8.152 1.00 82.69 192 TYR A N 1
ATOM 1567 C CA . TYR A 1 192 ? -25.571 1.142 8.644 1.00 82.69 192 TYR A CA 1
ATOM 1568 C C . TYR A 1 192 ? -24.939 0.090 9.561 1.00 82.69 192 TYR A C 1
ATOM 1570 O O . TYR A 1 192 ? -25.453 -0.144 10.656 1.00 82.69 192 TYR A O 1
ATOM 1578 N N . LYS A 1 193 ? -23.788 -0.490 9.179 1.00 79.56 193 LYS A N 1
ATOM 1579 C CA . LYS A 1 193 ? -22.998 -1.383 10.052 1.00 79.56 193 LYS A CA 1
ATOM 1580 C C . LYS A 1 193 ? -22.644 -0.692 11.368 1.00 79.56 193 LYS A C 1
ATOM 1582 O O . LYS A 1 193 ? -22.846 -1.263 12.435 1.00 79.56 193 LYS A O 1
ATOM 1587 N N . THR A 1 194 ? -22.208 0.564 11.287 1.00 77.81 194 THR A N 1
ATOM 1588 C CA . THR A 1 194 ? -21.863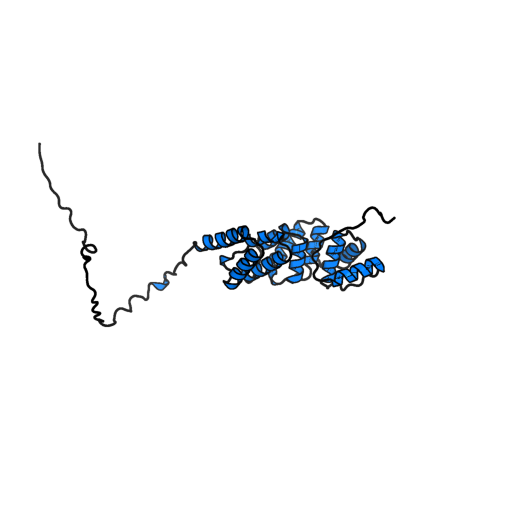 1.386 12.455 1.00 77.81 194 THR A CA 1
ATOM 1589 C C . THR A 1 194 ? -23.045 1.576 13.403 1.00 77.81 194 THR A C 1
ATOM 1591 O O . THR A 1 194 ? -22.899 1.427 14.610 1.00 77.81 194 THR A O 1
ATOM 1594 N N . ILE A 1 195 ? -24.231 1.902 12.881 1.00 76.44 195 ILE A N 1
ATOM 1595 C CA . ILE A 1 195 ? -25.438 2.099 13.698 1.00 76.44 195 ILE A CA 1
ATOM 1596 C C . ILE A 1 195 ? -25.899 0.771 14.303 1.00 76.44 195 ILE A C 1
ATOM 1598 O O . ILE A 1 195 ? -26.220 0.721 15.486 1.00 76.44 195 ILE A O 1
ATOM 1602 N N . ARG A 1 196 ? -25.888 -0.315 13.525 1.00 74.06 196 ARG A N 1
ATOM 1603 C CA . ARG A 1 196 ? -26.309 -1.646 13.981 1.00 74.06 196 ARG A CA 1
ATOM 1604 C C . ARG A 1 196 ? -25.408 -2.205 15.083 1.00 74.06 196 ARG A C 1
ATOM 1606 O O . ARG A 1 196 ? -25.893 -2.882 15.986 1.00 74.06 196 ARG A O 1
ATOM 1613 N N . ASN A 1 197 ? -24.112 -1.920 15.025 1.00 66.75 197 ASN A N 1
ATOM 1614 C CA . ASN A 1 197 ? -23.159 -2.391 16.025 1.00 66.75 197 ASN A CA 1
ATOM 1615 C C . ASN A 1 197 ? -23.166 -1.553 17.318 1.00 66.75 197 ASN A C 1
ATOM 1617 O O . ASN A 1 197 ? -22.708 -2.044 18.348 1.00 66.75 197 ASN A O 1
ATOM 1621 N N . ARG A 1 198 ? -23.785 -0.358 17.327 1.00 56.53 198 ARG A N 1
ATOM 1622 C CA . ARG A 1 198 ? -23.992 0.432 18.561 1.00 56.53 198 ARG A CA 1
ATOM 1623 C C . ARG A 1 198 ? -24.869 -0.272 19.607 1.00 56.53 198 ARG A C 1
ATOM 1625 O O . ARG A 1 198 ? -24.818 0.114 20.770 1.00 56.53 198 ARG A O 1
ATOM 1632 N N . GLU A 1 199 ? -25.655 -1.288 19.237 1.00 53.03 199 GLU A N 1
ATOM 1633 C CA . GLU A 1 199 ? -26.615 -1.954 20.139 1.00 53.03 199 GLU A CA 1
ATOM 1634 C C . GLU A 1 199 ? -26.069 -3.175 20.921 1.00 53.03 199 GLU A C 1
ATOM 1636 O O . GLU A 1 199 ? -26.840 -3.963 21.470 1.00 53.03 199 GLU A O 1
ATOM 1641 N N . ARG A 1 200 ? -24.749 -3.361 21.050 1.00 45.16 200 ARG A N 1
ATOM 1642 C CA . ARG A 1 200 ? -24.158 -4.400 21.929 1.00 45.16 200 ARG A CA 1
ATOM 1643 C C . ARG A 1 200 ? -23.040 -3.779 22.774 1.00 45.16 200 ARG A C 1
ATOM 1645 O O . ARG A 1 200 ? -22.013 -3.445 22.211 1.00 45.16 200 ARG A O 1
ATOM 1652 N N . LYS A 1 201 ? -23.082 -3.578 24.096 1.00 45.38 201 LYS A N 1
ATOM 1653 C CA . LYS A 1 201 ? -23.982 -3.834 25.242 1.00 45.38 201 LYS A CA 1
ATOM 1654 C C . LYS A 1 201 ? -24.050 -2.524 26.074 1.00 45.38 201 LYS A C 1
ATOM 1656 O O . LYS A 1 201 ? -23.153 -1.692 25.923 1.00 45.38 201 LYS A O 1
ATOM 1661 N N . PRO A 1 202 ? -24.989 -2.355 27.029 1.00 43.16 202 PRO A N 1
ATOM 1662 C CA . PRO A 1 202 ? -24.756 -1.441 28.148 1.00 43.16 202 PRO A CA 1
ATOM 1663 C C . PRO A 1 202 ? -23.476 -1.881 28.872 1.00 43.16 202 PRO A C 1
ATOM 1665 O O . PRO A 1 202 ? -23.270 -3.081 29.067 1.00 43.16 202 PRO A O 1
ATOM 1668 N N . LEU A 1 203 ? -22.625 -0.931 29.260 1.00 42.72 203 LEU A N 1
ATOM 1669 C CA . LEU A 1 203 ? -21.547 -1.174 30.220 1.00 42.72 203 LEU A CA 1
ATOM 1670 C C . LEU A 1 203 ? -22.133 -1.953 31.408 1.00 42.72 203 LEU A C 1
ATOM 1672 O O . LEU A 1 203 ? -23.111 -1.501 32.005 1.00 42.72 203 LEU A O 1
ATOM 1676 N N . GLU A 1 204 ? -21.569 -3.119 31.730 1.00 47.44 204 GLU A N 1
ATOM 1677 C CA . GLU A 1 204 ? -21.811 -3.749 33.027 1.00 47.44 204 GLU A CA 1
ATOM 1678 C C . GLU A 1 204 ? -21.368 -2.731 34.080 1.00 47.44 204 GLU A C 1
ATOM 1680 O O . GLU A 1 204 ? -20.179 -2.447 34.238 1.00 47.44 204 GLU A O 1
ATOM 1685 N N . ILE A 1 205 ? -22.344 -2.102 34.734 1.00 47.00 205 ILE A N 1
ATOM 1686 C CA . ILE A 1 205 ? -22.103 -1.295 35.923 1.00 47.00 205 ILE A CA 1
ATOM 1687 C C . ILE A 1 205 ? -21.461 -2.262 36.910 1.00 47.00 205 ILE A C 1
ATOM 1689 O O . ILE A 1 205 ? -22.079 -3.263 37.275 1.00 47.00 205 ILE A O 1
ATOM 1693 N N . SER A 1 206 ? -20.211 -2.006 37.300 1.00 38.25 206 SER A N 1
ATOM 1694 C CA . SER A 1 206 ? -19.591 -2.785 38.362 1.00 38.25 206 SER A CA 1
ATOM 1695 C C . SER A 1 206 ? -20.513 -2.725 39.582 1.00 38.25 206 SER A C 1
ATOM 1697 O O . SER A 1 206 ? -20.938 -1.646 40.000 1.00 38.25 206 SER A O 1
ATOM 1699 N N . GLU A 1 207 ? -20.830 -3.877 40.173 1.00 44.88 207 GLU A N 1
ATOM 1700 C CA . GLU A 1 207 ? -21.703 -3.999 41.356 1.00 44.88 207 GLU A CA 1
ATOM 1701 C C . GLU A 1 207 ? -21.194 -3.210 42.587 1.00 44.88 207 GLU A C 1
ATOM 1703 O O . GLU A 1 207 ? -21.823 -3.193 43.641 1.00 44.88 207 GLU A O 1
ATOM 1708 N N . GLN A 1 208 ? -20.075 -2.494 42.462 1.00 43.03 208 GLN A N 1
ATOM 1709 C CA . GLN A 1 208 ? -19.479 -1.662 43.499 1.00 43.03 208 GLN A CA 1
ATOM 1710 C C . GLN A 1 208 ? -20.214 -0.330 43.736 1.00 43.03 208 GLN A C 1
ATOM 1712 O O . GLN A 1 208 ? -19.898 0.358 44.704 1.00 43.03 208 GLN A O 1
ATOM 1717 N N . PHE A 1 209 ? -21.211 0.041 42.923 1.00 36.03 209 PHE A N 1
ATOM 1718 C CA . PHE A 1 209 ? -21.967 1.289 43.123 1.00 36.03 209 PHE A CA 1
ATOM 1719 C C . PHE A 1 209 ? -23.182 1.189 44.063 1.00 36.03 209 PHE A C 1
ATOM 1721 O O . PHE A 1 209 ? -23.733 2.223 44.439 1.00 36.03 209 PHE A O 1
ATOM 1728 N N . TYR A 1 210 ? -23.581 -0.008 44.511 1.00 39.94 210 TYR A N 1
ATOM 1729 C CA . TYR A 1 210 ? -24.771 -0.169 45.363 1.00 39.94 210 TYR A CA 1
ATOM 1730 C C . TYR A 1 210 ? -24.537 -0.039 46.875 1.00 39.94 210 TYR A C 1
ATOM 1732 O O . TYR A 1 210 ? -25.490 -0.171 47.634 1.00 39.94 210 TYR A O 1
ATOM 1740 N N . GLN A 1 211 ? -23.327 0.276 47.349 1.00 39.59 211 GLN A N 1
ATOM 1741 C CA . GLN A 1 211 ? -23.081 0.388 48.799 1.00 39.59 211 GLN A CA 1
ATOM 1742 C C . GLN A 1 211 ? -23.122 1.807 49.386 1.00 39.59 211 GLN A C 1
ATOM 1744 O O . GLN A 1 211 ? -22.906 1.949 50.583 1.00 39.59 211 GLN A O 1
ATOM 1749 N N . ASN A 1 212 ? -23.454 2.852 48.617 1.00 40.03 212 ASN A N 1
ATOM 1750 C CA . ASN A 1 212 ? -23.433 4.231 49.143 1.00 40.03 212 ASN A CA 1
ATOM 1751 C C . ASN A 1 212 ? -24.754 5.020 49.052 1.00 40.03 212 ASN A C 1
ATOM 1753 O O . ASN A 1 212 ? -24.751 6.213 49.343 1.00 40.03 212 ASN A O 1
ATOM 1757 N N . ILE A 1 213 ? -25.890 4.403 48.702 1.00 40.75 213 ILE A N 1
ATOM 1758 C CA . ILE A 1 213 ? -27.174 5.137 48.602 1.00 40.75 213 ILE A CA 1
ATOM 1759 C C . ILE A 1 213 ? -27.957 5.179 49.934 1.00 40.75 213 ILE A C 1
ATOM 1761 O O . ILE A 1 213 ? -28.855 6.002 50.084 1.00 40.75 213 ILE A O 1
ATOM 1765 N N . ASP A 1 214 ? -27.549 4.436 50.966 1.00 40.38 214 ASP A N 1
ATOM 1766 C CA . ASP A 1 214 ? -28.255 4.419 52.264 1.00 40.38 214 ASP A CA 1
ATOM 1767 C C . ASP A 1 214 ? -27.921 5.591 53.212 1.00 40.38 214 ASP A C 1
ATOM 1769 O O . ASP A 1 214 ? -28.257 5.552 54.393 1.00 40.38 214 ASP A O 1
ATOM 1773 N N . THR A 1 215 ? -27.276 6.668 52.742 1.00 42.69 215 THR A N 1
ATOM 1774 C CA . THR A 1 215 ? -26.921 7.809 53.621 1.00 42.69 215 THR A CA 1
ATOM 1775 C C . THR A 1 215 ? -27.454 9.177 53.200 1.00 42.69 215 THR A C 1
ATOM 1777 O O . THR A 1 215 ? -27.159 10.163 53.872 1.00 42.69 215 THR A O 1
ATOM 1780 N N . ILE A 1 216 ? -28.312 9.275 52.177 1.00 40.94 216 ILE A N 1
ATOM 1781 C CA . ILE A 1 216 ? -28.920 10.561 51.780 1.00 40.94 216 ILE A CA 1
ATOM 1782 C C . ILE A 1 216 ? -30.447 10.518 51.930 1.00 40.94 216 ILE A C 1
ATOM 1784 O O . ILE A 1 216 ? -31.197 10.745 50.987 1.00 40.94 216 ILE A O 1
ATOM 1788 N N . THR A 1 217 ? -30.929 10.254 53.143 1.00 37.38 217 THR A N 1
ATOM 1789 C CA . THR A 1 217 ? -32.323 10.537 53.531 1.00 37.38 217 THR A CA 1
ATOM 1790 C C . THR A 1 217 ? -32.374 11.265 54.866 1.00 37.38 217 THR A C 1
ATOM 1792 O O . THR A 1 217 ? -32.947 10.776 55.831 1.00 37.38 217 THR A O 1
ATOM 1795 N N . THR A 1 218 ? -31.781 12.456 54.923 1.00 48.25 218 THR A N 1
ATOM 1796 C CA . THR A 1 218 ? -32.147 13.490 55.904 1.00 48.25 218 THR A CA 1
ATOM 1797 C C . THR A 1 218 ? -31.963 14.879 55.291 1.00 48.25 218 THR A C 1
ATOM 1799 O O . THR A 1 218 ? -31.012 15.595 55.588 1.00 48.25 218 THR A O 1
ATOM 1802 N N . LEU A 1 219 ? -32.899 15.294 54.434 1.00 39.41 219 LEU A N 1
ATOM 1803 C CA . LEU A 1 219 ? -33.115 16.712 54.134 1.00 39.41 219 LEU A CA 1
ATOM 1804 C C . LEU A 1 219 ? -34.613 17.045 54.270 1.00 39.41 219 LEU A C 1
ATOM 1806 O O . LEU A 1 219 ? -35.445 16.187 53.980 1.00 39.41 219 LEU A O 1
ATOM 1810 N N . PRO A 1 220 ? -34.945 18.238 54.801 1.00 39.97 220 PRO A N 1
ATOM 1811 C CA . PRO A 1 220 ? -36.217 18.518 55.467 1.00 39.97 220 PRO A CA 1
ATOM 1812 C C . PRO A 1 220 ? -37.382 18.727 54.494 1.00 39.97 220 PRO A C 1
ATOM 1814 O O . PRO A 1 220 ? -37.179 19.141 53.356 1.00 39.97 220 PRO A O 1
ATOM 1817 N N . ASP A 1 221 ? -38.600 18.484 54.990 1.00 41.41 221 ASP A N 1
ATOM 1818 C CA . ASP A 1 221 ? -39.875 18.589 54.271 1.00 41.41 221 ASP A CA 1
ATOM 1819 C C . ASP A 1 221 ? -40.026 19.905 53.489 1.00 41.41 221 ASP A C 1
ATOM 1821 O O . ASP A 1 221 ? -40.361 20.959 54.038 1.00 41.41 221 ASP A O 1
ATOM 1825 N N . ILE A 1 222 ? -39.848 19.836 52.168 1.00 38.00 222 ILE A N 1
ATOM 1826 C CA . ILE A 1 222 ? -40.239 20.911 51.257 1.00 38.00 222 ILE A CA 1
ATOM 1827 C C . ILE A 1 222 ? -41.684 20.649 50.834 1.00 38.00 222 ILE A C 1
ATOM 1829 O O . ILE A 1 222 ? -41.971 19.843 49.951 1.00 38.00 222 ILE A O 1
ATOM 1833 N N . ASN A 1 223 ? -42.611 21.359 51.474 1.00 39.50 223 ASN A N 1
ATOM 1834 C CA . ASN A 1 223 ? -44.026 21.363 51.118 1.00 39.50 223 ASN A CA 1
ATOM 1835 C C . ASN A 1 223 ? -44.226 22.098 49.776 1.00 39.50 223 ASN A C 1
ATOM 1837 O O . ASN A 1 223 ? -44.373 23.321 49.740 1.00 39.50 223 ASN A O 1
ATOM 1841 N N . MET A 1 224 ? -44.231 21.369 48.656 1.00 35.72 224 MET A N 1
ATOM 1842 C CA . MET A 1 224 ? -44.597 21.925 47.349 1.00 35.72 224 MET A CA 1
ATOM 1843 C C . MET A 1 224 ? -46.103 21.770 47.112 1.00 35.72 224 MET A C 1
ATOM 1845 O O . MET A 1 224 ? -46.604 20.671 46.887 1.00 35.72 224 MET A O 1
ATOM 1849 N N . LYS A 1 225 ? -46.841 22.886 47.134 1.00 34.53 225 LYS A N 1
ATOM 1850 C CA . LYS A 1 225 ? -48.226 22.934 46.644 1.00 34.53 225 LYS A CA 1
ATOM 1851 C C . LYS A 1 225 ? -48.217 23.080 45.124 1.00 34.53 225 LYS A C 1
ATOM 1853 O O . LYS A 1 225 ? -47.810 24.121 44.615 1.00 34.53 225 LYS A O 1
ATOM 1858 N N . SER A 1 226 ? -48.708 22.070 44.412 1.00 35.47 226 SER A N 1
ATOM 1859 C CA . SER A 1 226 ? -49.058 22.173 42.996 1.00 35.47 226 SER A CA 1
ATOM 1860 C C . SER A 1 226 ? -50.546 22.510 42.852 1.00 35.47 226 SER A C 1
ATOM 1862 O O . SER A 1 226 ? -51.415 21.898 43.469 1.00 35.47 226 SER A O 1
ATOM 1864 N N . SER A 1 227 ? -50.837 23.536 42.054 1.00 37.56 227 SER A N 1
ATOM 1865 C CA . SER A 1 227 ? -52.186 23.948 41.665 1.00 37.56 227 SER A CA 1
ATOM 1866 C C . SER A 1 227 ? -52.309 23.799 40.155 1.00 37.56 227 SER A C 1
ATOM 1868 O O . SER A 1 227 ? -51.777 24.623 39.414 1.00 37.56 227 SER A O 1
ATOM 1870 N N . SER A 1 228 ? -53.056 22.799 39.702 1.00 36.28 228 SER A N 1
ATOM 1871 C CA . SER A 1 228 ? -53.610 22.767 38.348 1.00 36.28 228 SER A CA 1
ATOM 1872 C C . SER A 1 228 ? -54.841 21.869 38.322 1.00 36.28 228 SER A C 1
ATOM 1874 O O . SER A 1 228 ? -54.827 20.750 38.831 1.00 36.28 228 SER A O 1
ATOM 1876 N N . ALA A 1 229 ? -55.916 22.421 37.773 1.00 39.84 229 ALA A N 1
ATOM 1877 C CA . ALA A 1 229 ? -57.252 21.861 37.756 1.00 39.84 229 ALA A CA 1
ATOM 1878 C C . ALA A 1 229 ? -57.417 20.729 36.724 1.00 39.84 229 ALA A C 1
ATOM 1880 O O . ALA A 1 229 ? -56.690 20.672 35.739 1.00 39.84 229 ALA A O 1
ATOM 1881 N N . GLN A 1 230 ? -58.472 19.934 36.946 1.00 38.94 230 GLN A N 1
ATOM 1882 C CA . GLN A 1 230 ? -59.146 18.995 36.031 1.00 38.94 230 GLN A CA 1
ATOM 1883 C C . GLN A 1 230 ? -58.675 17.523 36.006 1.00 38.94 230 GLN A C 1
ATOM 1885 O O . GLN A 1 230 ? -57.815 17.105 35.245 1.00 38.94 230 GLN A O 1
ATOM 1890 N N . LEU A 1 231 ? -59.370 16.759 36.864 1.00 43.47 231 LEU A N 1
ATOM 1891 C CA . LEU A 1 231 ? -59.883 15.384 36.753 1.00 43.47 231 LEU A CA 1
ATOM 1892 C C . LEU A 1 231 ? -59.123 14.343 35.903 1.00 43.47 231 LEU A C 1
ATOM 1894 O O . LEU A 1 231 ? -59.372 14.173 34.714 1.00 43.47 231 LEU A O 1
ATOM 1898 N N . GLY A 1 232 ? -58.401 13.477 36.615 1.00 34.47 232 GLY A N 1
ATOM 1899 C CA . GLY A 1 232 ? -58.171 12.073 36.274 1.00 34.47 232 GLY A CA 1
ATOM 1900 C C . GLY A 1 232 ? -57.867 11.311 37.566 1.00 34.47 232 GLY A C 1
ATOM 1901 O O . GLY A 1 232 ? -56.884 11.605 38.234 1.00 34.47 232 GLY A O 1
ATOM 1902 N N . ASN A 1 233 ? -58.764 10.420 37.987 1.00 37.59 233 ASN A N 1
ATOM 1903 C CA . ASN A 1 233 ? -58.775 9.813 39.323 1.00 37.59 233 ASN A CA 1
ATOM 1904 C C . ASN A 1 233 ? -57.558 8.892 39.562 1.00 37.59 233 ASN A C 1
ATOM 1906 O O . ASN A 1 233 ? -57.319 7.964 38.796 1.00 37.59 233 ASN A O 1
ATOM 1910 N N . LEU A 1 234 ? -56.846 9.094 40.677 1.00 40.47 234 LEU A N 1
ATOM 1911 C CA . LEU A 1 234 ? -55.660 8.335 41.124 1.00 40.47 234 LEU A CA 1
ATOM 1912 C C . LEU A 1 234 ? -55.991 6.949 41.731 1.00 40.47 234 LEU A C 1
ATOM 1914 O O . LEU A 1 234 ? -55.150 6.317 42.366 1.00 40.47 234 LEU A O 1
ATOM 1918 N N . SER A 1 235 ? -57.211 6.442 41.538 1.00 42.22 235 SER A N 1
ATOM 1919 C CA . SER A 1 235 ? -57.710 5.214 42.174 1.00 42.22 235 SER A CA 1
ATOM 1920 C C . SER A 1 235 ? -57.285 3.909 41.482 1.00 42.22 235 SER A C 1
ATOM 1922 O O . SER A 1 235 ? -57.916 2.880 41.709 1.00 42.22 235 SER A O 1
ATOM 1924 N N . MET A 1 236 ? -56.247 3.922 40.637 1.00 42.34 236 MET A N 1
ATOM 1925 C CA . MET A 1 236 ? -55.783 2.730 39.906 1.00 42.34 236 MET A CA 1
ATOM 1926 C C . MET A 1 236 ? -54.388 2.214 40.284 1.00 42.34 236 MET A C 1
ATOM 1928 O O . MET A 1 236 ? -53.965 1.222 39.706 1.00 42.34 236 MET A O 1
ATOM 1932 N N . ILE A 1 237 ? -53.674 2.810 41.248 1.00 39.22 237 ILE A N 1
ATOM 1933 C CA . ILE A 1 237 ? -52.281 2.387 41.519 1.00 39.22 237 ILE A CA 1
ATOM 1934 C C . ILE A 1 237 ? -52.102 1.600 42.824 1.00 39.22 237 ILE A C 1
ATOM 1936 O O . ILE A 1 237 ? -51.097 0.922 42.966 1.00 39.22 237 ILE A O 1
ATOM 1940 N N . ASN A 1 238 ? -53.081 1.551 43.733 1.00 38.25 238 ASN A N 1
ATOM 1941 C CA . ASN A 1 238 ? -52.937 0.745 44.951 1.00 38.25 238 ASN A CA 1
ATOM 1942 C C . ASN A 1 238 ? -54.216 -0.018 45.308 1.00 38.25 238 ASN A C 1
ATOM 1944 O O . ASN A 1 238 ? -55.089 0.499 46.004 1.00 38.25 238 ASN A O 1
ATOM 1948 N N . LYS A 1 239 ? -54.291 -1.288 44.895 1.00 34.53 239 LYS A N 1
ATOM 1949 C CA . LYS A 1 239 ? -54.982 -2.316 45.681 1.00 34.53 239 LYS A CA 1
ATOM 1950 C C . LYS A 1 239 ? -54.036 -3.501 45.917 1.00 34.53 239 LYS A C 1
ATOM 1952 O O . LYS A 1 239 ? -53.558 -4.073 44.941 1.00 34.53 239 LYS A O 1
ATOM 1957 N N . PRO A 1 240 ? -53.758 -3.863 47.180 1.00 34.50 240 PRO A N 1
ATOM 1958 C CA . PRO A 1 240 ? -53.047 -5.087 47.520 1.00 34.50 240 PRO A CA 1
ATOM 1959 C C . PRO A 1 240 ? -53.958 -6.303 47.292 1.00 34.50 240 PRO A C 1
ATOM 1961 O O . 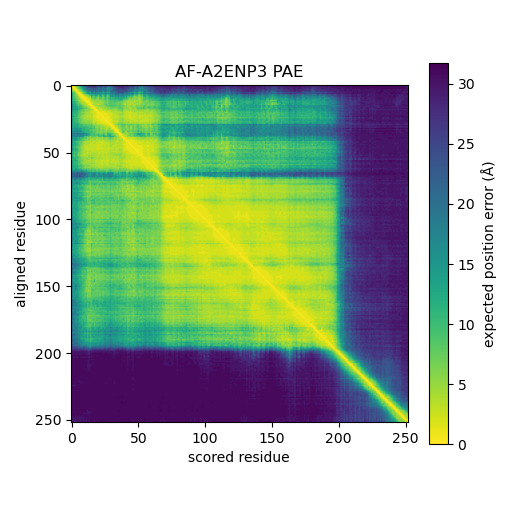PRO A 1 240 ? -55.131 -6.282 47.660 1.00 34.50 240 PRO A O 1
ATOM 1964 N N . ASN A 1 241 ? -53.416 -7.354 46.674 1.00 34.47 241 ASN A N 1
ATOM 1965 C CA . ASN A 1 241 ? -54.076 -8.654 46.566 1.00 34.47 241 ASN A CA 1
ATOM 1966 C C . ASN A 1 241 ? -54.081 -9.334 47.941 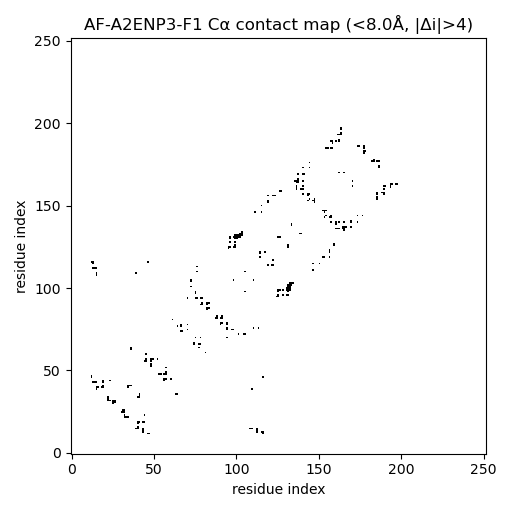1.00 34.47 241 ASN A C 1
ATOM 1968 O O . ASN A 1 241 ? -53.043 -9.826 48.382 1.00 34.47 241 ASN A O 1
ATOM 1972 N N . SER A 1 242 ? -55.247 -9.412 48.577 1.00 34.94 242 SER A N 1
ATOM 1973 C CA . SER A 1 242 ? -55.537 -10.442 49.571 1.00 34.94 242 SER A CA 1
ATOM 1974 C C . SER A 1 242 ? -56.962 -10.977 49.382 1.00 34.94 242 SER A C 1
ATOM 1976 O O . SER A 1 242 ? -57.898 -10.225 49.119 1.00 34.94 242 SER A O 1
ATOM 1978 N N . ASP A 1 243 ? -57.060 -12.299 49.523 1.00 33.50 243 ASP A N 1
ATOM 1979 C CA . ASP A 1 243 ? -58.238 -13.068 49.939 1.00 33.50 243 ASP A CA 1
ATOM 1980 C C . ASP A 1 243 ? -59.254 -13.492 48.861 1.00 33.50 243 ASP A C 1
ATOM 1982 O O . ASP A 1 243 ? -60.308 -12.893 48.656 1.00 33.50 243 ASP A O 1
ATOM 1986 N N . PHE A 1 244 ? -58.975 -14.651 48.250 1.00 31.70 244 PHE A N 1
ATOM 1987 C CA . PHE A 1 244 ? -60.027 -15.582 47.834 1.00 31.70 244 PHE A CA 1
ATOM 1988 C C . PHE A 1 244 ? -60.476 -16.383 49.064 1.00 31.70 244 PHE A C 1
ATOM 1990 O O . PHE A 1 244 ? -59.699 -17.164 49.614 1.00 31.70 244 PHE A O 1
ATOM 1997 N N . VAL A 1 245 ? -61.733 -16.197 49.473 1.00 32.22 245 VAL A N 1
ATOM 1998 C CA . VAL A 1 245 ? -62.441 -17.058 50.429 1.00 32.22 245 VAL A CA 1
ATOM 1999 C C . VAL A 1 245 ? -63.457 -17.921 49.674 1.00 32.22 245 VAL A C 1
ATOM 2001 O O . VAL A 1 245 ? -64.122 -17.475 48.742 1.00 32.22 245 VAL A O 1
ATOM 2004 N N . THR A 1 246 ? -63.497 -19.174 50.111 1.00 32.97 246 THR A N 1
ATOM 2005 C CA . THR A 1 246 ? -64.307 -20.343 49.749 1.00 32.97 246 THR A CA 1
ATOM 2006 C C . THR A 1 246 ? -65.820 -20.132 49.664 1.00 32.97 246 THR A C 1
ATOM 2008 O O . THR A 1 246 ? -66.377 -19.379 50.457 1.00 32.97 246 THR A O 1
ATOM 2011 N N . PHE A 1 247 ? -66.482 -20.954 48.841 1.00 31.52 247 PHE A N 1
ATOM 2012 C CA . PHE A 1 247 ? -67.827 -21.474 49.112 1.00 31.52 247 PHE A CA 1
ATOM 2013 C C . PHE A 1 247 ? -67.889 -22.968 48.757 1.00 31.52 247 PHE A C 1
ATOM 2015 O O . PHE A 1 247 ? -67.651 -23.349 47.611 1.00 31.52 247 PHE A O 1
ATOM 2022 N N . ASP A 1 248 ? -68.183 -23.782 49.772 1.00 34.91 248 ASP A N 1
ATOM 2023 C CA . ASP A 1 248 ? -68.757 -25.123 49.654 1.00 34.91 248 ASP A CA 1
ATOM 2024 C C . ASP A 1 248 ? -70.207 -25.024 49.159 1.00 34.91 248 ASP A C 1
ATOM 2026 O O . ASP A 1 248 ? -70.897 -24.067 49.506 1.00 34.91 248 ASP A O 1
ATOM 2030 N N . GLU A 1 249 ? -70.695 -26.052 48.456 1.00 32.44 249 GLU A N 1
ATOM 2031 C CA . GLU A 1 249 ? -71.986 -26.667 48.797 1.00 32.44 249 GLU A CA 1
ATOM 2032 C C . GLU A 1 249 ? -72.140 -28.078 48.185 1.00 32.44 249 GLU A C 1
ATOM 2034 O O . GLU A 1 249 ? -71.985 -28.310 46.986 1.00 32.44 249 GLU A O 1
ATOM 2039 N N . GLU A 1 250 ? -72.420 -29.018 49.090 1.00 35.22 250 GLU A N 1
ATOM 2040 C CA . GLU A 1 250 ? -72.896 -30.399 48.943 1.00 35.22 250 GLU A CA 1
ATOM 2041 C C . GLU A 1 250 ? -74.008 -30.600 47.879 1.00 35.22 250 GLU A C 1
ATOM 2043 O O . GLU A 1 250 ? -74.849 -29.725 47.694 1.00 35.22 250 GLU A O 1
ATOM 2048 N N . LYS A 1 251 ? -74.184 -31.807 47.301 1.00 36.75 251 LYS A N 1
ATOM 2049 C CA . LYS A 1 251 ? -74.905 -32.961 47.905 1.00 36.75 251 LYS A CA 1
ATOM 2050 C C . LYS A 1 251 ? -75.297 -34.047 46.880 1.00 36.75 251 LYS A C 1
ATOM 2052 O O . LYS A 1 251 ? -75.728 -33.729 45.774 1.00 36.75 251 LYS A O 1
ATOM 2057 N N . SER A 1 252 ? -75.377 -35.276 47.407 1.00 39.56 252 SER A N 1
ATOM 2058 C CA . SER A 1 252 ? -76.058 -36.506 46.924 1.00 39.56 252 SER A CA 1
ATOM 2059 C C . SER A 1 252 ? -75.230 -37.499 46.114 1.00 39.56 252 SER A C 1
ATOM 2061 O O . SER A 1 252 ? -74.931 -37.223 44.935 1.00 39.56 252 SER A O 1
#

Foldseek 3Di:
DPDPPDPDDDDDADALDCVLVVQVVCCVPPVDHDDDLQDSSLVSNCLVCVVVVVVVSVVVNVVPLPPDPDDDLRCLLVQCVVCVVVVPVVSVLVSLLVCQLCVVVHDLSSVLSSDLSVDQVSVCSSLPHPNHDDPFLLVVLVSLLVSCVVPVSSLLVLQSRQCLRPDPVSLVVNVVSCVVVVVVVSNCNSVVVNVVVVPPDPPPPPPVPPPPPVPPPDDDDDDDDDDDDDDDDPPPPDDDDDDDDDDDDDDD

Secondary structure (DSSP, 8-state):
---TT-S--------S-THHHHHHHHHHHH------TTSHHHHHHHHHHHHHT-HHHHHHHHHH----SS--TTTHHHHHHHHHHTT-HHHHHHHHHHHHHTGGGS-HHHHHHHHHHHHHHHHHHHHT-TT---S-HHHHHHHHHHHHHH-GGGGGGGGGS-GGGS-HHHHHHHHHHHHHTT-HHHHHHHHHHHHHHTTS------GGGGGSSTT-------------------TTS---------------

Solvent-accessible surface area (backbone atoms only — not comparable to full-atom values): 16115 Å² total; per-residue (Å²): 134,84,75,81,83,67,88,76,86,88,84,91,77,84,61,92,58,72,66,35,55,58,47,51,49,42,27,73,75,70,69,48,83,84,78,60,87,85,40,70,49,46,57,39,43,44,53,53,21,62,76,69,63,38,59,73,57,46,52,49,48,67,67,68,58,75,73,60,97,66,87,45,87,90,44,37,66,64,50,30,55,52,17,58,77,69,66,36,62,67,55,36,48,53,35,42,50,50,44,16,48,37,48,76,78,39,62,63,69,62,51,48,44,52,37,68,74,64,33,60,72,54,44,49,58,30,74,74,31,93,52,50,40,71,93,47,58,47,59,55,46,54,52,49,52,56,48,25,75,77,40,68,86,44,53,71,58,54,68,78,53,63,63,69,74,31,53,71,69,53,52,50,50,52,52,50,53,28,60,78,68,70,33,58,69,61,47,48,52,43,52,48,52,33,60,64,56,68,77,69,72,81,78,81,72,65,82,79,70,76,81,70,72,91,76,80,86,85,76,81,91,76,87,79,85,83,87,80,87,83,90,77,84,84,86,80,80,82,80,84,94,76,83,91,78,87,81,87,83,88,87,134